Protein AF-A0A1M4NB89-F1 (afdb_monomer)

Foldseek 3Di:
DDDDDPDPWAAFEFFEAPDDPPDDPDDDDDDDDDDDDDDDDDQDDRDTFDFPVPDDPPQPDDFDPPPDDDDDPPDDDDNFDDDDFDPDDFLVVVVLFDDDDDLAQAQQLQLVLRVRRRQSLRCVRPVDGAAFDSLLLLPVLPPDHNRPHDHPVSVVSCQQSQQARFGCVQFPQDVVNDPVRRDGDSPTHHRGRDRHYDHHYDAPDPPRCVVQSRCLVPGGWYKDFDADPVDWDADPNDTHDDDPDDDRTSHIHIHRD

pLDDT: mean 71.68, std 26.68, range [23.25, 98.38]

Structure (mmCIF, N/CA/C/O backbone):
data_AF-A0A1M4NB89-F1
#
_entry.id   AF-A0A1M4NB89-F1
#
loop_
_atom_site.group_PDB
_atom_site.id
_atom_site.type_symbol
_atom_site.label_atom_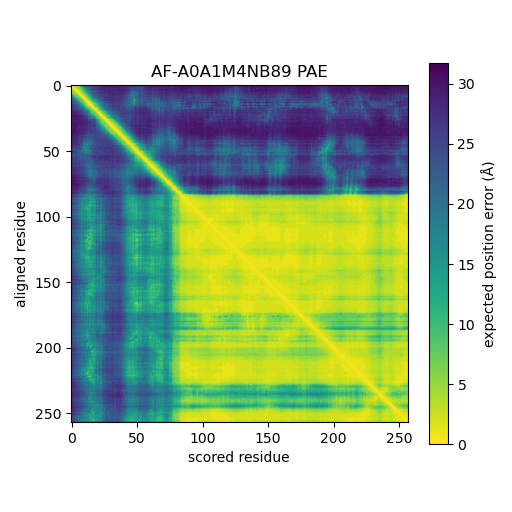id
_atom_site.label_alt_id
_atom_site.label_comp_id
_atom_site.label_asym_id
_atom_site.label_entity_id
_atom_site.label_seq_id
_atom_site.pdbx_PDB_ins_code
_atom_site.Cartn_x
_atom_site.Cartn_y
_atom_site.Cartn_z
_atom_site.occupancy
_atom_site.B_iso_or_equiv
_atom_site.auth_seq_id
_atom_site.auth_comp_id
_atom_site.auth_asym_id
_atom_site.auth_atom_id
_atom_site.pdbx_PDB_model_num
ATOM 1 N N . MET A 1 1 ? -36.596 0.595 -30.186 1.00 34.22 1 MET A N 1
ATOM 2 C CA . MET A 1 1 ? -36.208 0.603 -28.755 1.00 34.22 1 MET A CA 1
ATOM 3 C C . MET A 1 1 ? -34.689 0.698 -28.655 1.00 34.22 1 MET A C 1
ATOM 5 O O . MET A 1 1 ? -34.028 -0.216 -29.130 1.00 34.22 1 MET A O 1
ATOM 9 N N . LYS A 1 2 ? -34.122 1.763 -28.072 1.00 32.72 2 LYS A N 1
ATOM 10 C CA . LYS A 1 2 ? -32.715 1.761 -27.624 1.00 32.72 2 LYS A CA 1
ATOM 11 C C . LYS A 1 2 ? -32.709 1.371 -26.144 1.00 32.72 2 LYS A C 1
ATOM 13 O O . LYS A 1 2 ? -33.390 2.025 -25.362 1.00 32.72 2 LYS A O 1
ATOM 18 N N . LYS A 1 3 ? -31.977 0.320 -25.759 1.00 31.27 3 LYS A N 1
ATOM 19 C CA . LYS A 1 3 ? -31.691 0.066 -24.338 1.00 31.27 3 LYS A CA 1
ATOM 20 C C . LYS A 1 3 ? -30.673 1.110 -23.883 1.00 31.27 3 LYS A C 1
ATOM 22 O O . LYS A 1 3 ? -29.576 1.142 -24.436 1.00 31.27 3 LYS A O 1
ATOM 27 N N . LEU A 1 4 ? -31.012 1.924 -22.885 1.00 29.12 4 LEU A N 1
ATOM 28 C CA . LEU A 1 4 ? -29.974 2.572 -22.088 1.00 29.12 4 LEU A CA 1
ATOM 29 C C . LEU A 1 4 ? -29.230 1.449 -21.351 1.00 29.12 4 LEU A C 1
ATOM 31 O O . LEU A 1 4 ? -29.864 0.588 -20.740 1.00 29.12 4 LEU A O 1
ATOM 35 N N . LYS A 1 5 ? -27.899 1.430 -21.440 1.00 34.91 5 LYS A N 1
ATOM 36 C CA . LYS A 1 5 ? -27.088 0.719 -20.451 1.00 34.91 5 LYS A CA 1
ATOM 37 C C . LYS A 1 5 ? -27.018 1.624 -19.226 1.00 34.91 5 LYS A C 1
ATOM 39 O O . LYS A 1 5 ? -26.658 2.790 -19.370 1.00 34.91 5 LYS A O 1
ATOM 44 N N . ASN A 1 6 ? -27.350 1.098 -18.052 1.00 31.06 6 ASN A N 1
ATOM 45 C CA . ASN A 1 6 ? -27.075 1.805 -16.807 1.00 31.06 6 ASN A CA 1
ATOM 46 C C . ASN A 1 6 ? -25.553 1.905 -16.663 1.00 31.06 6 ASN A C 1
ATOM 48 O O . ASN A 1 6 ? -24.874 0.878 -16.654 1.00 31.06 6 ASN A O 1
ATOM 52 N N . ILE A 1 7 ? -25.030 3.126 -16.586 1.00 33.78 7 ILE A N 1
ATOM 53 C CA . ILE A 1 7 ? -23.624 3.369 -16.267 1.00 33.78 7 ILE A CA 1
ATOM 54 C C . ILE A 1 7 ? -23.497 3.163 -14.757 1.00 33.78 7 ILE A C 1
ATOM 56 O O . ILE A 1 7 ? -23.955 3.996 -13.977 1.00 33.78 7 ILE A O 1
ATOM 60 N N . SER A 1 8 ? -22.952 2.013 -14.354 1.00 32.72 8 SER A N 1
ATOM 61 C CA . SER A 1 8 ? -22.614 1.747 -12.956 1.00 32.72 8 SER A CA 1
ATOM 62 C C . SER A 1 8 ? -21.353 2.536 -12.633 1.00 32.72 8 SER A C 1
ATOM 64 O O . SER A 1 8 ? -20.261 2.167 -13.052 1.00 32.72 8 SER A O 1
ATOM 66 N N . LEU A 1 9 ? -21.530 3.685 -11.988 1.00 33.62 9 LEU A N 1
ATOM 67 C CA . LEU A 1 9 ? -20.472 4.665 -11.791 1.00 33.62 9 LEU A CA 1
ATOM 68 C C . LEU A 1 9 ? -19.595 4.255 -10.601 1.00 33.62 9 LEU A C 1
ATOM 70 O O . LEU A 1 9 ? -20.032 4.336 -9.454 1.00 33.62 9 LEU A O 1
ATOM 74 N N . LEU A 1 10 ? -18.382 3.778 -10.883 1.00 37.56 10 LEU A N 1
ATOM 75 C CA . LEU A 1 10 ? -17.480 3.241 -9.868 1.00 37.56 10 LEU A CA 1
ATOM 76 C C . LEU A 1 10 ? -16.813 4.350 -9.038 1.00 37.56 10 LEU A C 1
ATOM 78 O O . LEU A 1 10 ? -16.361 5.368 -9.568 1.00 37.56 10 LEU A O 1
ATOM 82 N N . LEU A 1 11 ? -16.711 4.126 -7.726 1.00 34.44 11 LEU A N 1
ATOM 83 C CA . LEU A 1 11 ? -15.910 4.948 -6.820 1.00 34.44 11 LEU A CA 1
ATOM 84 C C . LEU A 1 11 ? -14.637 4.197 -6.433 1.00 34.44 11 LEU A C 1
ATOM 86 O O . LEU A 1 11 ? -14.653 2.996 -6.166 1.00 34.44 11 LEU A O 1
ATOM 90 N N . THR A 1 12 ? -13.526 4.919 -6.365 1.00 44.03 12 THR A N 1
ATOM 91 C CA . THR A 1 12 ? -12.248 4.414 -5.855 1.00 44.03 12 THR A CA 1
ATOM 92 C C . THR A 1 12 ? -11.483 5.566 -5.236 1.00 44.03 12 THR A C 1
ATOM 94 O O . THR A 1 12 ? -11.565 6.704 -5.691 1.00 44.03 12 THR A O 1
ATOM 97 N N . LEU A 1 13 ? -10.756 5.251 -4.176 1.00 35.03 13 LEU A N 1
ATOM 98 C CA . LEU A 1 13 ? -10.100 6.189 -3.286 1.00 35.03 13 LEU A CA 1
ATOM 99 C C . LEU A 1 13 ? -8.828 5.508 -2.765 1.00 35.03 13 LEU A C 1
ATOM 101 O O . LEU A 1 13 ? -8.802 4.285 -2.641 1.00 35.03 13 LEU A O 1
ATOM 105 N N . VAL A 1 14 ? -7.783 6.271 -2.452 1.00 37.97 14 VAL A N 1
ATOM 106 C CA . VAL A 1 14 ? -6.581 5.750 -1.770 1.00 37.97 14 VAL A CA 1
ATOM 107 C C . VAL A 1 14 ? -6.398 6.499 -0.461 1.00 37.97 14 VAL A C 1
ATOM 109 O O . VAL A 1 14 ? -6.636 7.709 -0.411 1.00 37.97 14 VAL A O 1
ATOM 112 N N . ILE A 1 15 ? -5.998 5.794 0.603 1.00 39.66 15 ILE A N 1
ATOM 113 C CA . ILE A 1 15 ? -5.856 6.384 1.937 1.00 39.66 15 ILE A CA 1
ATOM 114 C C . ILE A 1 15 ? -4.468 6.109 2.517 1.00 39.66 15 ILE A C 1
ATOM 116 O O . ILE A 1 15 ? -4.134 4.996 2.927 1.00 39.66 15 ILE A O 1
ATOM 120 N N . PHE A 1 16 ? -3.689 7.182 2.603 1.00 35.59 16 PHE A N 1
ATOM 121 C CA . PHE A 1 16 ? -2.400 7.265 3.278 1.00 35.59 16 PHE A CA 1
ATOM 122 C C . PHE A 1 16 ? -2.533 7.958 4.642 1.00 35.59 16 PHE A C 1
ATOM 124 O O . PHE A 1 16 ? -3.536 8.604 4.949 1.00 35.59 16 PHE A O 1
ATOM 131 N N . LEU A 1 17 ? -1.465 7.921 5.438 1.00 34.25 17 LEU A N 1
ATOM 132 C CA . LEU A 1 17 ? -1.269 8.781 6.610 1.00 34.25 17 LEU A CA 1
ATOM 133 C C . LEU A 1 17 ? -0.244 9.891 6.316 1.00 34.25 17 LEU A C 1
ATOM 135 O O . LEU A 1 17 ? 0.905 9.619 5.970 1.00 34.25 17 LEU A O 1
ATOM 139 N N . SER A 1 18 ? -0.636 11.154 6.509 1.00 34.72 18 SER A N 1
ATOM 140 C CA . SER A 1 18 ? 0.283 12.301 6.562 1.00 34.72 18 SER A CA 1
ATOM 141 C C . SER A 1 18 ? 1.016 12.370 7.898 1.00 34.72 18 SER A C 1
ATOM 143 O O . SER A 1 18 ? 0.568 12.977 8.868 1.00 34.72 18 SER A O 1
ATOM 145 N N . ASN A 1 19 ? 2.185 11.743 7.943 1.00 36.31 19 ASN A N 1
ATOM 146 C CA . ASN A 1 19 ? 3.450 12.483 7.884 1.00 36.31 19 ASN A CA 1
ATOM 147 C C . ASN A 1 19 ? 4.579 11.471 7.685 1.00 36.31 19 ASN A C 1
ATOM 149 O O . ASN A 1 19 ? 4.989 10.848 8.658 1.00 36.31 19 ASN A O 1
ATOM 153 N N . PHE A 1 20 ? 5.150 11.376 6.483 1.00 35.72 20 PHE A N 1
ATOM 154 C CA . PHE A 1 20 ? 6.476 10.771 6.329 1.00 35.72 20 PHE A CA 1
ATOM 155 C C . PHE A 1 20 ? 7.352 11.564 5.366 1.00 35.72 20 PHE A C 1
ATOM 157 O O . PHE A 1 20 ? 7.549 11.197 4.211 1.00 35.72 20 PHE A O 1
ATOM 164 N N . ASN A 1 21 ? 7.974 12.608 5.919 1.00 30.80 21 ASN A N 1
ATOM 165 C CA . ASN A 1 21 ? 9.291 13.029 5.457 1.00 30.80 21 ASN A CA 1
ATOM 166 C C . ASN A 1 21 ? 10.292 11.916 5.817 1.00 30.80 21 ASN A C 1
ATOM 168 O O . ASN A 1 21 ? 10.954 11.987 6.854 1.00 30.80 21 ASN A O 1
ATOM 172 N N . LEU A 1 22 ? 10.408 10.886 4.975 1.00 29.70 22 LEU A N 1
ATOM 173 C CA . LEU A 1 22 ? 11.654 10.126 4.913 1.00 29.70 22 LEU A CA 1
ATOM 174 C C . LEU A 1 22 ? 12.693 11.063 4.295 1.00 29.70 22 LEU A C 1
ATOM 176 O O . LEU A 1 22 ? 12.643 11.362 3.107 1.00 29.70 22 LEU A O 1
ATOM 180 N N . ILE A 1 23 ? 13.564 11.609 5.143 1.00 31.11 23 ILE A N 1
ATOM 181 C CA . ILE A 1 23 ? 14.575 12.590 4.750 1.00 31.11 23 ILE A CA 1
ATOM 182 C C . ILE A 1 23 ? 15.677 11.861 3.960 1.00 31.11 23 ILE A C 1
ATOM 184 O O . ILE A 1 23 ? 16.396 11.066 4.573 1.00 31.11 23 ILE A O 1
ATOM 188 N N . PRO A 1 24 ? 15.876 12.132 2.652 1.00 31.66 24 PRO A N 1
ATOM 189 C CA . PRO A 1 24 ? 17.095 11.709 1.970 1.00 31.66 24 PRO A CA 1
ATOM 190 C C . PRO A 1 24 ? 18.291 12.414 2.625 1.00 31.66 24 PRO A C 1
ATOM 192 O O . PRO A 1 24 ? 18.213 13.591 2.991 1.00 31.66 24 PRO A O 1
ATOM 195 N N . VAL A 1 25 ? 19.394 11.695 2.840 1.00 28.14 25 VAL A N 1
ATOM 196 C CA . VAL A 1 25 ? 20.459 12.157 3.745 1.00 28.14 25 VAL A CA 1
ATOM 197 C C . VAL A 1 25 ? 21.275 13.314 3.143 1.00 28.14 25 VAL A C 1
ATOM 199 O O . VAL A 1 25 ? 22.302 13.110 2.508 1.00 28.14 25 VAL A O 1
ATOM 202 N N . LYS A 1 26 ? 20.835 14.533 3.485 1.00 25.33 26 LYS A N 1
ATOM 203 C CA . LYS A 1 26 ? 21.506 15.847 3.398 1.00 25.33 26 LYS A CA 1
ATOM 204 C C . LYS A 1 26 ? 21.804 16.445 2.012 1.00 25.33 26 LYS A C 1
ATOM 206 O O . LYS A 1 26 ? 22.814 16.145 1.386 1.00 25.33 26 LYS A O 1
ATOM 211 N N . ALA A 1 27 ? 21.098 17.543 1.741 1.00 23.92 27 ALA A N 1
ATOM 212 C CA . ALA A 1 27 ? 21.715 18.821 1.367 1.00 23.92 27 ALA A CA 1
ATOM 213 C C . ALA A 1 27 ? 21.011 19.978 2.119 1.00 23.92 27 ALA A C 1
ATOM 215 O O . ALA A 1 27 ? 20.024 19.744 2.818 1.00 23.92 27 ALA A O 1
ATOM 216 N N . ILE A 1 28 ? 21.577 21.188 2.062 1.00 23.25 28 ILE A N 1
ATOM 217 C CA . ILE A 1 28 ? 21.251 22.377 2.882 1.00 23.25 28 ILE A CA 1
ATOM 218 C C . ILE A 1 28 ? 21.505 23.615 1.986 1.00 23.25 28 ILE A C 1
ATOM 220 O O . ILE A 1 28 ? 22.441 23.567 1.191 1.00 23.25 28 ILE A O 1
ATOM 224 N N . GLU A 1 29 ? 20.772 24.735 2.001 1.00 23.30 29 GLU A N 1
ATOM 225 C CA . GLU A 1 29 ? 19.727 25.257 2.918 1.00 23.30 29 GLU A CA 1
ATOM 226 C C . GLU A 1 29 ? 18.379 25.453 2.144 1.00 23.30 29 GLU A C 1
ATOM 228 O O . GLU A 1 29 ? 18.064 24.569 1.356 1.00 23.30 29 GLU A O 1
ATOM 233 N N . ASN A 1 30 ? 17.486 26.459 2.244 1.00 23.67 30 ASN A N 1
ATOM 234 C CA . ASN A 1 30 ? 17.393 27.737 2.982 1.00 23.67 30 ASN A CA 1
ATOM 235 C C . ASN A 1 30 ? 15.947 27.975 3.517 1.00 23.67 30 ASN A C 1
ATOM 237 O O . ASN A 1 30 ? 15.346 27.033 4.026 1.00 23.67 30 ASN A O 1
ATOM 241 N N . SER A 1 31 ? 15.399 29.203 3.479 1.00 26.19 31 SER A N 1
ATOM 242 C CA . SER A 1 31 ? 14.283 29.648 4.341 1.00 26.19 31 SER A CA 1
ATOM 243 C C . SER A 1 31 ? 13.142 30.435 3.657 1.00 26.19 31 SER A C 1
ATOM 245 O O . SER A 1 31 ? 13.319 31.076 2.627 1.00 26.19 31 SER A O 1
ATOM 247 N N . ASP A 1 32 ? 11.967 30.367 4.296 1.00 26.50 32 ASP A N 1
ATOM 248 C CA . ASP A 1 32 ? 10.859 31.335 4.400 1.00 26.50 32 ASP A CA 1
ATOM 249 C C . ASP A 1 32 ? 10.426 32.228 3.212 1.00 26.50 32 ASP A C 1
ATOM 251 O O . ASP A 1 32 ? 11.025 33.269 2.929 1.00 26.50 32 ASP A O 1
ATOM 255 N N . LYS A 1 33 ? 9.190 31.994 2.730 1.00 25.97 33 LYS A N 1
ATOM 256 C CA . LYS A 1 33 ? 7.991 32.809 3.083 1.00 25.97 33 LYS A CA 1
ATOM 257 C C . LYS A 1 33 ? 6.743 32.385 2.296 1.00 25.97 33 LYS A C 1
ATOM 259 O O . LYS A 1 33 ? 6.806 32.225 1.083 1.00 25.97 33 LYS A O 1
ATOM 264 N N . LEU A 1 34 ? 5.576 32.367 2.949 1.00 24.42 34 LEU A N 1
ATOM 265 C CA . LEU A 1 34 ? 4.293 32.599 2.270 1.00 24.42 34 LEU A CA 1
ATOM 266 C C . LEU A 1 34 ? 3.291 33.307 3.199 1.00 24.42 34 LEU A C 1
ATOM 268 O O . LEU A 1 34 ? 3.353 33.161 4.418 1.00 24.42 34 LEU A O 1
ATOM 272 N N . ASN A 1 35 ? 2.403 34.111 2.612 1.00 25.53 35 ASN A N 1
ATOM 273 C CA . ASN A 1 35 ? 1.483 34.999 3.327 1.00 25.53 35 ASN A CA 1
ATOM 274 C C . ASN A 1 35 ? 0.157 34.330 3.720 1.00 25.53 35 ASN A C 1
ATOM 276 O O . ASN A 1 35 ? -0.249 33.314 3.159 1.00 25.53 35 ASN A O 1
ATOM 280 N N . ASN A 1 36 ? -0.557 34.975 4.645 1.00 31.55 36 ASN A N 1
ATOM 281 C CA . ASN A 1 36 ? -1.957 34.670 4.933 1.00 31.55 36 ASN A CA 1
ATOM 282 C C . ASN A 1 36 ? -2.860 34.981 3.730 1.00 31.55 36 ASN A C 1
ATOM 284 O O . ASN A 1 36 ? -2.751 36.059 3.150 1.00 31.55 36 ASN A O 1
ATOM 288 N N . ASN A 1 37 ? -3.842 34.116 3.482 1.00 27.94 37 ASN A N 1
ATOM 289 C CA . ASN A 1 37 ? -5.185 34.509 3.053 1.00 27.94 37 ASN A CA 1
ATOM 290 C C . ASN A 1 37 ? -6.205 33.460 3.531 1.00 27.94 37 ASN A C 1
ATOM 292 O O . ASN A 1 37 ? -5.829 32.355 3.930 1.00 27.94 37 ASN A O 1
ATOM 296 N N . LYS A 1 38 ? -7.488 33.837 3.572 1.00 33.75 38 LYS A N 1
ATOM 297 C CA . LYS A 1 38 ? -8.599 32.942 3.931 1.00 33.75 38 LYS A CA 1
ATOM 298 C C . LYS A 1 38 ? -9.240 32.402 2.660 1.00 33.75 38 LYS A C 1
ATOM 300 O O . LYS A 1 38 ? -9.558 33.196 1.783 1.00 33.75 38 LYS A O 1
ATOM 305 N N . GLU A 1 39 ? -9.510 31.104 2.626 1.00 29.25 39 GLU A N 1
ATOM 306 C CA . GLU A 1 39 ? -10.312 30.462 1.582 1.00 29.25 39 GLU A CA 1
ATOM 307 C C . GLU A 1 39 ? -11.400 29.578 2.207 1.00 29.25 39 GLU A C 1
ATOM 309 O O . GLU A 1 39 ? -11.409 29.330 3.418 1.00 29.25 39 GLU A O 1
ATOM 314 N N . GLU A 1 40 ? -12.374 29.215 1.381 1.00 26.45 40 GLU A N 1
ATOM 315 C CA . GLU A 1 40 ? -13.712 28.776 1.778 1.00 26.45 40 GLU A CA 1
ATOM 316 C C . GLU A 1 40 ? -13.793 27.253 1.992 1.00 26.45 40 GLU A C 1
ATOM 318 O O . GLU A 1 40 ? -13.047 26.484 1.387 1.00 26.45 40 GLU A O 1
ATOM 323 N N . VAL A 1 41 ? -14.674 26.798 2.891 1.00 27.81 41 VAL A N 1
ATOM 324 C CA . VAL A 1 41 ? -14.752 25.378 3.281 1.00 27.81 41 VAL A CA 1
ATOM 325 C C . VAL A 1 41 ? -15.758 24.641 2.402 1.00 27.81 41 VAL A C 1
ATOM 327 O O . VAL A 1 41 ? -16.965 24.790 2.578 1.00 27.81 41 VAL A O 1
ATOM 330 N N . THR A 1 42 ? -15.262 23.805 1.493 1.00 27.02 42 THR A N 1
ATOM 331 C CA . THR A 1 42 ? -16.072 22.852 0.725 1.00 27.02 42 THR A CA 1
ATOM 332 C C . THR A 1 42 ? -16.263 21.534 1.480 1.00 27.02 42 THR A C 1
ATOM 334 O O . THR A 1 42 ? -15.365 21.051 2.172 1.00 27.02 42 THR A O 1
ATOM 337 N N . GLU A 1 43 ? -17.447 20.929 1.351 1.00 26.61 43 GLU A N 1
ATOM 338 C CA . GLU A 1 43 ? -17.699 19.576 1.855 1.00 26.61 43 GLU A CA 1
ATOM 339 C C . GLU A 1 43 ? -16.962 18.535 0.997 1.00 26.61 43 GLU A C 1
ATOM 341 O O . GLU A 1 43 ? -16.939 18.623 -0.232 1.00 26.61 43 GLU A O 1
ATOM 346 N N . LEU A 1 44 ? -16.378 17.520 1.642 1.00 33.75 44 LEU A N 1
ATOM 347 C CA . LEU A 1 44 ? -15.664 16.438 0.961 1.00 33.75 44 LEU A CA 1
ATOM 348 C C . LEU A 1 44 ? -16.648 15.417 0.375 1.00 33.75 44 LEU A C 1
ATOM 350 O O . LEU A 1 44 ? -16.922 14.370 0.962 1.00 33.75 44 LEU A O 1
ATOM 354 N N . ILE A 1 45 ? -17.175 15.740 -0.804 1.00 28.75 45 ILE A N 1
ATOM 355 C CA . ILE A 1 45 ? -17.905 14.801 -1.658 1.00 28.75 45 ILE A CA 1
ATOM 356 C C . ILE A 1 45 ? -16.893 13.775 -2.207 1.00 28.75 45 ILE A C 1
ATOM 358 O O . ILE A 1 45 ? -15.915 14.189 -2.830 1.00 28.75 45 ILE A O 1
ATOM 362 N N . PRO A 1 46 ? -17.088 12.455 -2.016 1.00 30.41 46 PRO A N 1
ATOM 363 C CA . PRO A 1 46 ? -16.199 11.451 -2.597 1.00 30.41 46 PRO A CA 1
ATOM 364 C C . PRO A 1 46 ? -16.325 11.448 -4.127 1.00 30.41 46 PRO A C 1
ATOM 366 O O . PRO A 1 46 ? -17.428 11.391 -4.675 1.00 30.41 46 PRO A O 1
ATOM 369 N N . VAL A 1 47 ? -15.185 11.540 -4.812 1.00 36.25 47 VAL A N 1
ATOM 370 C CA . VAL A 1 47 ? -15.111 11.794 -6.257 1.00 36.25 47 VAL A CA 1
ATOM 371 C C . VAL A 1 47 ? -15.163 10.494 -7.074 1.00 36.25 47 VAL A C 1
ATOM 373 O O . VAL A 1 47 ? -14.853 9.397 -6.612 1.00 36.25 47 VAL A O 1
ATOM 376 N N . ILE A 1 48 ? -15.628 10.646 -8.310 1.00 30.92 48 ILE A N 1
ATOM 377 C CA . ILE A 1 48 ? -15.972 9.606 -9.281 1.00 30.92 48 ILE A CA 1
ATOM 378 C C . ILE A 1 48 ? -14.735 9.163 -10.081 1.00 30.92 48 ILE A C 1
ATOM 380 O O . ILE A 1 48 ? -14.044 10.013 -10.654 1.00 30.92 48 ILE A O 1
ATOM 384 N N . LEU A 1 49 ? -14.504 7.847 -10.217 1.00 34.41 49 LEU A N 1
ATOM 385 C CA . LEU A 1 49 ? -13.591 7.349 -11.251 1.00 34.41 49 LEU A CA 1
ATOM 386 C C . LEU A 1 49 ? -14.215 7.468 -12.642 1.00 34.41 49 LEU A C 1
ATOM 388 O O . LEU A 1 49 ? -15.428 7.402 -12.830 1.00 34.41 49 LEU A O 1
ATOM 392 N N . LYS A 1 50 ? -13.341 7.602 -13.635 1.00 35.06 50 LYS A N 1
ATOM 393 C CA . LYS A 1 50 ? -13.680 7.605 -15.055 1.00 35.06 50 LYS A CA 1
ATOM 394 C C . LYS A 1 50 ? -12.788 6.613 -15.786 1.00 35.06 50 LYS A C 1
ATOM 396 O O . LYS A 1 50 ? -11.596 6.532 -15.488 1.00 35.06 50 LYS A O 1
ATOM 401 N N . GLU A 1 51 ? -13.378 5.908 -16.744 1.00 35.97 51 GLU A N 1
ATOM 402 C CA . GLU A 1 51 ? -12.671 5.038 -17.688 1.00 35.97 51 GLU A CA 1
ATOM 403 C C . GLU A 1 51 ? -11.528 5.792 -18.392 1.00 35.97 51 GLU A C 1
ATOM 405 O O . GLU A 1 51 ? -11.681 6.989 -18.665 1.00 35.97 51 GLU 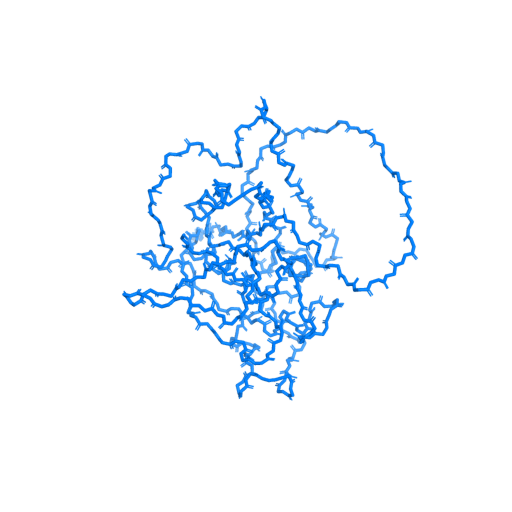A O 1
ATOM 410 N N . PRO A 1 52 ? -10.424 5.126 -18.785 1.00 37.06 52 PRO A N 1
ATOM 411 C CA . PRO A 1 52 ? -9.331 5.764 -19.527 1.00 37.06 52 PRO A CA 1
ATOM 412 C C . PRO A 1 52 ? -9.774 6.489 -20.810 1.00 37.06 52 PRO A C 1
ATOM 414 O O . PRO A 1 52 ? -9.133 7.448 -21.226 1.00 37.06 52 PRO A O 1
ATOM 417 N N . SER A 1 53 ? -10.892 6.079 -21.422 1.00 38.53 53 SER A N 1
ATOM 418 C CA . SER A 1 53 ? -11.493 6.733 -22.596 1.00 38.53 53 SER A CA 1
ATOM 419 C C . SER A 1 53 ? -12.270 8.027 -22.302 1.00 38.53 53 SER A C 1
ATOM 421 O O . SER A 1 53 ? -12.763 8.655 -23.235 1.00 38.53 53 SER A O 1
ATOM 423 N N . GLU A 1 54 ? -12.427 8.417 -21.035 1.00 41.25 54 GLU A N 1
ATOM 424 C CA . GLU A 1 54 ? -13.105 9.650 -20.602 1.00 41.25 54 GLU A CA 1
ATOM 425 C C . GLU A 1 54 ? -12.146 10.670 -19.950 1.00 41.25 54 GLU A C 1
ATOM 427 O O . GLU A 1 54 ? -12.592 11.606 -19.276 1.00 41.25 54 GLU A O 1
ATOM 432 N N . VAL A 1 55 ? -10.832 10.477 -20.100 1.00 41.91 55 VAL A N 1
ATOM 433 C CA . VAL A 1 55 ? -9.794 11.335 -19.513 1.00 41.91 55 VAL A CA 1
ATOM 434 C C . VAL A 1 55 ? -9.087 12.124 -20.610 1.00 41.91 55 VAL A C 1
ATOM 436 O O . VAL A 1 55 ? -8.663 11.565 -21.617 1.00 41.91 55 VAL A O 1
ATOM 439 N N . ASP A 1 56 ? -8.959 13.430 -20.384 1.00 40.72 56 ASP A N 1
ATOM 440 C CA . ASP A 1 56 ? -8.225 14.345 -21.252 1.00 40.72 56 ASP A CA 1
ATOM 441 C C . ASP A 1 56 ? -6.738 13.952 -21.346 1.00 40.72 56 ASP A C 1
ATOM 443 O O . ASP A 1 56 ? -6.078 13.695 -20.332 1.00 40.72 56 ASP A O 1
ATOM 447 N N . THR A 1 57 ? -6.227 13.880 -22.574 1.00 42.69 57 THR A N 1
ATOM 448 C CA . THR A 1 57 ? -4.862 13.451 -22.894 1.00 42.69 57 THR A CA 1
ATOM 449 C C . THR A 1 57 ? -3.832 14.577 -22.848 1.00 42.69 57 THR A C 1
ATOM 451 O O . THR A 1 57 ? -2.642 14.278 -22.885 1.00 42.69 57 THR A O 1
ATOM 454 N N . GLU A 1 58 ? -4.240 15.848 -22.764 1.00 44.44 58 GLU A N 1
ATOM 455 C CA . GLU A 1 58 ? -3.325 16.995 -22.930 1.00 44.44 58 GLU A CA 1
ATOM 456 C C . GLU A 1 58 ? -2.472 17.317 -21.683 1.00 44.44 58 GLU A C 1
ATOM 458 O O . GLU A 1 58 ? -1.590 18.168 -21.727 1.00 44.44 58 GLU A O 1
ATOM 463 N N . GLY A 1 59 ? -2.646 16.571 -20.586 1.00 40.12 59 GLY A N 1
ATOM 464 C CA . GLY A 1 59 ? -1.724 16.563 -19.439 1.00 40.12 59 GLY A CA 1
ATOM 465 C C . GLY A 1 59 ? -2.021 17.581 -18.331 1.00 40.12 59 GLY A C 1
ATOM 466 O O . GLY A 1 59 ? -1.620 17.343 -17.192 1.00 40.12 59 GLY A O 1
ATOM 467 N N . ASP A 1 60 ? -2.810 18.621 -18.611 1.00 39.94 60 ASP A N 1
ATOM 468 C CA . ASP A 1 60 ? -3.111 19.754 -17.711 1.00 39.94 60 ASP A CA 1
ATOM 469 C C . ASP A 1 60 ? -3.827 19.405 -16.385 1.00 39.94 60 ASP A C 1
ATOM 471 O O . ASP A 1 60 ? -3.983 20.261 -15.509 1.00 39.94 60 ASP A O 1
ATOM 475 N N . TYR A 1 61 ? -4.248 18.152 -16.173 1.00 39.66 61 TYR A N 1
ATOM 476 C CA . TYR A 1 61 ? -4.826 17.730 -14.894 1.00 39.66 61 TYR A CA 1
ATOM 477 C C . TYR A 1 61 ? -3.757 17.595 -13.796 1.00 39.66 61 TYR A C 1
ATOM 479 O O . TYR A 1 61 ? -3.217 16.511 -13.550 1.00 39.66 61 TYR A O 1
ATOM 487 N N . ILE A 1 62 ? -3.507 18.707 -13.101 1.00 39.22 62 ILE A N 1
ATOM 488 C CA . ILE A 1 62 ? -2.844 18.749 -11.795 1.00 39.22 62 ILE A CA 1
ATOM 489 C C . ILE A 1 62 ? -3.891 18.399 -10.718 1.00 39.22 62 ILE A C 1
ATOM 491 O O . ILE A 1 62 ? -4.863 19.142 -10.559 1.00 39.22 62 ILE A O 1
ATOM 495 N N . PRO A 1 63 ? -3.729 17.308 -9.946 1.00 38.97 63 PRO A N 1
ATOM 496 C CA . PRO A 1 63 ? -4.639 16.991 -8.849 1.00 38.97 63 PRO A CA 1
ATOM 497 C C . PRO A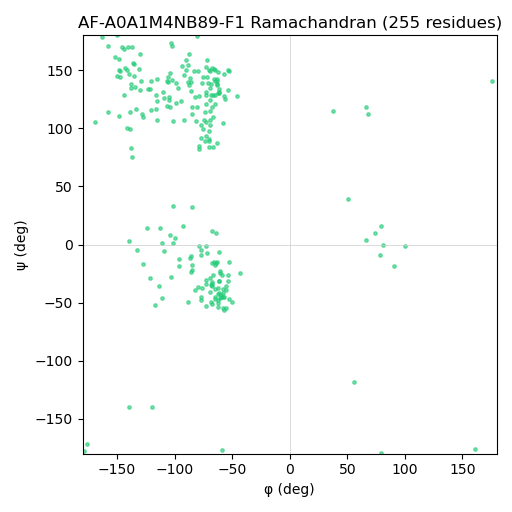 1 63 ? -4.490 18.012 -7.713 1.00 38.97 63 PRO A C 1
ATOM 499 O O . PRO A 1 63 ? -3.382 18.373 -7.305 1.00 38.97 63 PRO A O 1
ATOM 502 N N . THR A 1 64 ? -5.608 18.449 -7.139 1.00 31.92 64 THR A N 1
ATOM 503 C CA . THR A 1 64 ? -5.601 19.303 -5.948 1.00 31.92 64 THR A CA 1
ATOM 504 C C . THR A 1 64 ? -5.060 18.527 -4.750 1.00 31.92 64 THR A C 1
ATOM 506 O O . THR A 1 64 ? -5.725 17.634 -4.232 1.00 31.92 64 THR A O 1
ATOM 509 N N . SER A 1 65 ? -3.857 18.870 -4.279 1.00 32.50 65 SER A N 1
ATOM 510 C CA . SER A 1 65 ? -3.260 18.226 -3.100 1.00 32.50 65 SER A CA 1
ATOM 511 C C . SER A 1 65 ? -3.989 18.623 -1.804 1.00 32.50 65 SER A C 1
ATOM 513 O O . SER A 1 65 ? -3.630 19.593 -1.133 1.00 32.50 65 SER A O 1
ATOM 515 N N . ILE A 1 66 ? -5.032 17.867 -1.441 1.00 36.47 66 ILE A N 1
ATOM 516 C CA . ILE A 1 66 ? -5.829 18.087 -0.223 1.00 36.47 66 ILE A CA 1
ATOM 517 C C . ILE A 1 66 ? -4.993 17.728 1.016 1.00 36.47 66 ILE A C 1
ATOM 519 O O . ILE A 1 66 ? -5.072 16.638 1.583 1.00 36.47 66 ILE A O 1
ATOM 523 N N . LYS A 1 67 ? -4.173 18.684 1.463 1.00 34.22 67 LYS A N 1
ATOM 524 C CA . LYS A 1 67 ? -3.480 18.635 2.755 1.00 34.22 67 LYS A CA 1
ATOM 525 C C . LYS A 1 67 ? -4.504 18.820 3.871 1.00 34.22 67 LYS A C 1
ATOM 527 O O . LYS A 1 67 ? -4.787 19.949 4.275 1.00 34.22 67 LYS A O 1
ATOM 532 N N . VAL A 1 68 ? -5.054 17.712 4.370 1.00 36.28 68 VAL A N 1
ATOM 533 C CA . VAL A 1 68 ? -5.980 17.709 5.509 1.00 36.28 68 VAL A CA 1
ATOM 534 C C . VAL A 1 68 ? -5.290 18.337 6.719 1.00 36.28 68 VAL A C 1
ATOM 536 O O . VAL A 1 68 ? -4.451 17.724 7.381 1.00 36.28 68 VAL A O 1
ATOM 539 N N . LYS A 1 69 ? -5.657 19.581 7.041 1.00 31.39 69 LYS A N 1
ATOM 540 C CA . LYS A 1 69 ? -5.297 20.175 8.327 1.00 31.39 69 LYS A CA 1
ATOM 541 C C . LYS A 1 69 ? -6.055 19.419 9.410 1.00 31.39 69 LYS A C 1
ATOM 543 O O . LYS A 1 69 ? -7.282 19.429 9.436 1.00 31.39 69 LYS A O 1
ATOM 548 N N . LYS A 1 70 ? -5.302 18.784 10.307 1.00 33.09 70 LYS A N 1
ATOM 549 C CA . LYS A 1 70 ? -5.806 18.213 11.556 1.00 33.09 70 LYS A CA 1
ATOM 550 C C . LYS A 1 70 ? -6.739 19.213 12.248 1.00 33.09 70 LYS A C 1
ATOM 552 O O . LYS A 1 70 ? -6.354 20.368 12.439 1.00 33.09 70 LYS A O 1
ATOM 557 N N . ALA A 1 71 ? -7.944 18.768 12.602 1.00 36.81 71 ALA A N 1
ATOM 558 C CA . ALA A 1 71 ? -8.942 19.612 13.250 1.00 36.81 71 ALA A CA 1
ATOM 559 C C . ALA A 1 71 ? -8.371 20.222 14.540 1.00 36.81 71 ALA A C 1
ATOM 561 O O . ALA A 1 71 ? -7.877 19.505 15.414 1.00 36.81 71 ALA A O 1
ATOM 562 N N . SER A 1 72 ? -8.423 21.550 14.659 1.00 32.28 72 SER A N 1
ATOM 563 C CA . SER A 1 72 ? -8.165 22.216 15.933 1.00 32.28 72 SER A CA 1
ATOM 564 C C . SER A 1 72 ? -9.347 21.951 16.866 1.00 32.28 72 SER A C 1
ATOM 566 O O . SER A 1 72 ? -10.492 21.892 16.424 1.00 32.28 72 SER A O 1
ATOM 568 N N . SER A 1 73 ? -9.086 21.786 18.163 1.00 35.25 73 SER A N 1
ATOM 569 C CA . SER A 1 73 ? -9.986 21.150 19.148 1.00 35.25 73 SER A CA 1
ATOM 570 C C . SER A 1 73 ? -11.335 21.841 19.432 1.00 35.25 73 SER A C 1
ATOM 572 O O . SER A 1 73 ? -12.035 21.455 20.366 1.00 35.25 73 SER A O 1
ATOM 574 N N . ILE A 1 74 ? -11.711 22.854 18.648 1.00 31.61 74 ILE A N 1
ATOM 575 C CA . ILE A 1 74 ? -12.951 23.633 18.771 1.00 31.61 74 ILE A CA 1
ATOM 576 C C . ILE A 1 74 ? -13.738 23.683 17.442 1.00 31.61 74 ILE A C 1
ATOM 578 O O . ILE A 1 74 ? -14.931 23.974 17.472 1.00 31.61 74 ILE A O 1
ATOM 582 N N . TYR A 1 75 ? -13.135 23.359 16.286 1.00 31.00 75 TYR A N 1
ATOM 583 C CA . TYR A 1 75 ? -13.829 23.372 14.989 1.00 31.00 75 TYR A CA 1
ATOM 584 C C . TYR A 1 75 ? -13.640 22.080 14.192 1.00 31.00 75 TYR A C 1
ATOM 586 O O . TYR A 1 75 ? -12.527 21.604 13.991 1.00 31.00 75 TYR A O 1
ATOM 594 N N . ASN A 1 76 ? -14.773 21.597 13.680 1.00 33.56 76 ASN A N 1
ATOM 595 C CA . ASN A 1 76 ? -14.984 20.360 12.931 1.00 33.56 76 ASN A CA 1
ATOM 596 C C . ASN A 1 76 ? -14.763 19.067 13.739 1.00 33.56 76 ASN A C 1
ATOM 598 O O . ASN A 1 76 ? -13.664 18.721 14.166 1.00 33.56 76 ASN A O 1
ATOM 602 N N . LYS A 1 77 ? -15.846 18.281 13.849 1.00 37.00 77 LYS A N 1
ATOM 603 C CA . LYS A 1 77 ? -15.737 16.816 13.943 1.00 37.00 77 LYS A CA 1
ATOM 604 C C . LYS A 1 77 ? -14.901 16.331 12.746 1.00 37.00 77 LYS A C 1
ATOM 606 O O . LYS A 1 77 ? -14.914 16.994 11.711 1.00 37.00 77 LYS A O 1
ATOM 611 N N . GLY A 1 78 ? -14.176 15.223 12.910 1.00 41.75 78 GLY A N 1
ATOM 612 C CA . GLY A 1 78 ? -13.215 14.723 11.917 1.00 41.75 78 GLY A CA 1
ATOM 613 C C . GLY A 1 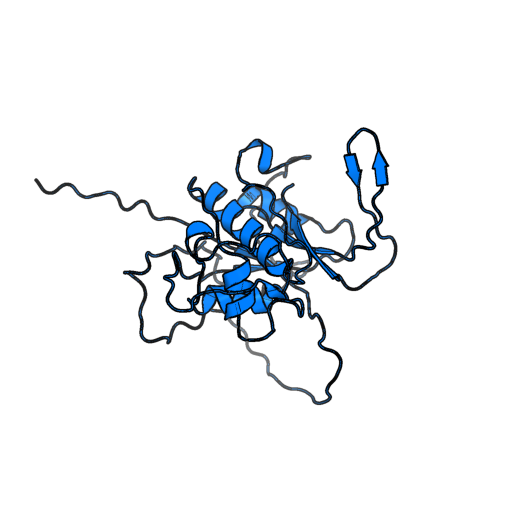78 ? -13.809 14.427 10.535 1.00 41.75 78 GLY A C 1
ATOM 614 O O . GLY A 1 78 ? -15.003 14.606 10.298 1.00 41.75 78 GLY A O 1
ATOM 615 N N . LEU A 1 79 ? -12.968 13.904 9.638 1.00 45.47 79 LEU A N 1
ATOM 616 C CA . LEU A 1 79 ? -13.301 13.566 8.238 1.00 45.47 79 LEU A CA 1
ATOM 617 C C . LEU A 1 79 ? -14.535 12.655 8.080 1.00 45.47 79 LEU A C 1
ATOM 619 O O . LEU A 1 79 ? -15.067 12.489 6.984 1.00 45.47 79 LEU A O 1
ATOM 623 N N . PHE A 1 80 ? -14.967 12.038 9.175 1.00 52.00 80 PHE A N 1
ATOM 624 C CA . PHE A 1 80 ? -15.942 10.974 9.225 1.00 52.00 80 PHE A CA 1
ATOM 625 C C . PHE A 1 80 ? -17.110 11.360 10.130 1.00 52.00 80 PHE A C 1
ATOM 627 O O . PHE A 1 80 ? -16.947 11.837 11.257 1.00 52.00 80 PHE A O 1
ATOM 634 N N . LYS A 1 81 ? -18.325 11.110 9.637 1.00 45.59 81 LYS A N 1
ATOM 635 C CA . LYS A 1 81 ? -19.559 11.270 10.409 1.00 45.59 81 LYS A CA 1
ATOM 636 C C . LYS A 1 81 ? -19.470 10.404 11.667 1.00 45.59 81 LYS A C 1
ATOM 638 O O . LYS A 1 81 ? -19.198 9.216 11.557 1.00 45.59 81 LYS A O 1
ATOM 643 N N . ALA A 1 82 ? -19.716 10.994 12.838 1.00 45.12 82 ALA A N 1
ATOM 644 C CA . ALA A 1 82 ? -19.530 10.339 14.135 1.00 45.12 82 ALA A CA 1
ATOM 645 C C . ALA A 1 82 ? -20.462 9.124 14.330 1.00 45.12 82 ALA A C 1
ATOM 647 O O . ALA A 1 82 ? -21.567 9.245 14.863 1.00 45.12 82 ALA A O 1
ATOM 648 N N . THR A 1 83 ? -20.003 7.960 13.882 1.00 57.22 83 THR A N 1
ATOM 649 C CA . THR A 1 83 ? -20.587 6.641 14.119 1.00 57.22 83 THR A CA 1
ATOM 650 C C . THR A 1 83 ? -19.936 5.998 15.342 1.00 57.22 83 THR A C 1
ATOM 652 O O . THR A 1 83 ? -18.791 6.286 15.690 1.00 57.22 83 THR A O 1
ATOM 655 N N . VAL A 1 84 ? -20.665 5.105 16.013 1.00 78.25 84 VAL A N 1
ATOM 656 C CA . VAL A 1 84 ? -20.055 4.223 17.014 1.00 78.25 84 VAL A CA 1
ATOM 657 C C . VAL A 1 84 ? -19.260 3.165 16.254 1.00 78.25 84 VAL A C 1
ATOM 659 O O . VAL A 1 84 ? -19.843 2.297 15.606 1.00 78.25 84 VAL A O 1
ATOM 662 N N . LEU A 1 85 ? -17.932 3.270 16.295 1.00 85.62 85 LEU A N 1
ATOM 663 C CA . LEU A 1 85 ? -17.039 2.269 15.717 1.00 85.62 85 LEU A CA 1
ATOM 664 C C . LEU A 1 85 ? -17.166 0.935 16.478 1.00 85.62 85 LEU A C 1
ATOM 666 O O . LEU A 1 85 ? -17.284 0.950 17.706 1.00 85.62 85 LEU A O 1
ATOM 670 N N . PRO A 1 86 ? -17.108 -0.218 15.788 1.00 90.19 86 PRO A N 1
ATOM 671 C CA . PRO A 1 86 ? -17.090 -1.517 16.449 1.00 90.19 86 PRO A CA 1
ATOM 672 C C . PRO A 1 86 ? -15.783 -1.719 17.233 1.00 90.19 86 PRO A C 1
ATOM 674 O O . PRO A 1 86 ? -14.728 -1.209 16.854 1.00 90.19 86 PRO A O 1
ATOM 677 N N . GLU A 1 87 ? -15.829 -2.516 18.306 1.00 91.50 87 GLU A N 1
ATOM 678 C CA . GLU A 1 87 ? -14.636 -2.844 19.108 1.00 91.50 87 GLU A CA 1
ATOM 679 C C . GLU A 1 87 ? -13.556 -3.579 18.299 1.00 91.50 87 GLU A C 1
ATOM 681 O O . GLU A 1 87 ? -12.363 -3.441 18.575 1.00 91.50 87 GLU A O 1
ATOM 686 N N . LYS A 1 88 ? -13.989 -4.366 17.307 1.00 94.25 88 LYS A N 1
ATOM 687 C CA . LYS A 1 88 ? -13.155 -5.143 16.389 1.00 94.25 88 LYS A CA 1
ATOM 688 C C . LYS A 1 88 ? -13.724 -5.026 14.982 1.00 94.25 88 LYS A C 1
ATOM 690 O O . LYS A 1 88 ? -14.935 -5.132 14.793 1.00 94.25 88 LYS A O 1
ATOM 695 N N . TYR A 1 89 ? -12.846 -4.866 14.006 1.00 94.69 89 TYR A N 1
ATOM 696 C CA . TYR A 1 89 ? -13.163 -4.915 12.586 1.00 94.69 89 TYR A CA 1
ATOM 697 C C . TYR A 1 89 ? -11.994 -5.594 11.869 1.00 94.69 89 TYR A C 1
ATOM 699 O O . TYR A 1 89 ? -10.876 -5.575 12.371 1.00 94.69 89 TYR A O 1
ATOM 707 N N . ASP A 1 90 ? -12.256 -6.246 10.742 1.00 97.12 90 ASP A N 1
ATOM 708 C CA . ASP A 1 90 ? -11.230 -6.914 9.941 1.00 97.12 90 ASP A CA 1
ATOM 709 C C . ASP A 1 90 ? -11.767 -7.051 8.518 1.00 97.12 90 ASP A C 1
ATOM 711 O O . ASP A 1 90 ? -12.755 -7.754 8.288 1.00 97.12 90 ASP A O 1
ATOM 715 N N . LEU A 1 91 ? -11.144 -6.363 7.563 1.00 97.94 91 LEU A N 1
ATOM 716 C CA . LEU A 1 91 ? -11.570 -6.348 6.162 1.00 97.94 91 LEU A CA 1
ATOM 717 C C . LEU A 1 91 ? -11.544 -7.748 5.523 1.00 97.94 91 LEU A C 1
ATOM 719 O O . LEU A 1 91 ? -12.325 -8.014 4.607 1.00 97.94 91 LEU A O 1
ATOM 723 N N . ARG A 1 92 ? -10.727 -8.676 6.044 1.00 97.19 92 ARG A N 1
ATOM 724 C CA . ARG A 1 92 ? -10.628 -10.061 5.552 1.00 97.19 92 ARG A CA 1
ATOM 725 C C . ARG A 1 92 ? -11.905 -10.858 5.816 1.00 97.19 92 ARG A C 1
ATOM 727 O O . ARG A 1 92 ? -12.305 -11.645 4.965 1.00 97.19 92 ARG A O 1
ATOM 734 N N . ASN A 1 93 ? -12.601 -10.592 6.927 1.00 97.56 93 ASN A N 1
ATOM 735 C CA . ASN A 1 93 ? -13.886 -11.232 7.254 1.00 97.56 93 ASN A CA 1
ATOM 736 C C . ASN A 1 93 ? -15.014 -10.865 6.271 1.00 97.56 93 ASN A C 1
ATOM 738 O O . ASN A 1 93 ? -16.047 -11.530 6.250 1.00 97.56 93 ASN A O 1
ATOM 742 N N . TYR A 1 94 ? -14.816 -9.819 5.466 1.00 95.81 94 TYR A N 1
ATOM 743 C CA . TYR A 1 94 ? -15.744 -9.362 4.431 1.00 95.81 94 TYR A CA 1
ATOM 744 C C . TYR A 1 94 ? -15.213 -9.597 3.005 1.00 95.81 94 TYR A C 1
ATOM 746 O O . TYR A 1 94 ? -15.869 -9.216 2.042 1.00 95.81 94 TYR A O 1
ATOM 754 N N . GLY A 1 95 ? -14.025 -10.200 2.853 1.00 96.62 95 GLY A N 1
ATOM 755 C CA . GLY A 1 95 ? -13.372 -10.399 1.554 1.00 96.62 95 GLY A CA 1
ATOM 756 C C . GLY A 1 95 ? -12.756 -9.138 0.931 1.00 96.62 95 GLY A C 1
ATOM 757 O O . GLY A 1 95 ? -12.320 -9.186 -0.214 1.00 96.62 95 GLY A O 1
ATOM 758 N N . TYR A 1 96 ? -12.673 -8.018 1.657 1.00 97.19 96 TYR A N 1
ATOM 759 C CA . TYR A 1 96 ? -12.197 -6.721 1.149 1.00 97.19 96 TYR A CA 1
ATOM 760 C C . TYR A 1 96 ? -10.665 -6.558 1.190 1.00 97.19 96 TYR A C 1
ATOM 762 O O . TYR A 1 96 ? -10.160 -5.461 1.423 1.00 97.19 96 TYR A O 1
ATOM 770 N N . VAL A 1 97 ? -9.913 -7.644 1.008 1.00 96.88 97 VAL A N 1
ATOM 771 C CA . VAL A 1 97 ? -8.442 -7.644 0.921 1.00 96.88 97 VAL A CA 1
ATOM 772 C C . VAL A 1 97 ? -8.023 -8.624 -0.180 1.00 96.88 97 VAL A C 1
ATOM 774 O O . VAL A 1 97 ? -8.703 -9.628 -0.418 1.00 96.88 97 VAL A O 1
ATOM 777 N N . THR A 1 98 ? -6.937 -8.313 -0.878 1.00 92.69 98 THR A N 1
ATOM 778 C CA . THR A 1 98 ? -6.280 -9.171 -1.872 1.00 92.69 98 THR A CA 1
ATOM 779 C C . THR A 1 98 ? -5.382 -10.226 -1.208 1.00 92.69 98 THR A C 1
ATOM 781 O O . THR A 1 98 ? -5.332 -10.346 0.021 1.00 92.69 98 THR A O 1
ATOM 784 N N . ALA A 1 99 ? -4.742 -11.084 -2.007 1.00 93.69 99 ALA A N 1
ATOM 785 C CA . ALA A 1 99 ? -3.846 -12.117 -1.490 1.00 93.69 99 ALA A CA 1
ATOM 786 C C . ALA A 1 99 ? -2.550 -11.506 -0.925 1.00 93.69 99 ALA A C 1
ATOM 788 O O . ALA A 1 99 ? -2.074 -10.485 -1.410 1.00 93.69 99 ALA A O 1
ATOM 789 N N . VAL A 1 100 ? -1.948 -12.153 0.080 1.00 94.31 100 VAL A N 1
ATOM 790 C CA . VAL A 1 100 ? -0.626 -11.744 0.585 1.00 94.31 100 VAL A CA 1
ATOM 791 C C . VAL A 1 100 ? 0.434 -12.035 -0.480 1.00 94.31 100 VAL A C 1
ATOM 793 O O . VAL A 1 100 ? 0.510 -13.156 -0.984 1.00 94.31 100 VAL A O 1
ATOM 796 N N . ARG A 1 101 ? 1.244 -11.022 -0.795 1.00 94.50 101 ARG A N 1
ATOM 797 C CA . ARG A 1 101 ? 2.363 -11.071 -1.745 1.00 94.50 101 ARG A CA 1
ATOM 798 C C . ARG A 1 101 ? 3.712 -11.146 -1.020 1.00 94.50 101 ARG A C 1
ATOM 800 O O . ARG A 1 101 ? 3.765 -11.042 0.205 1.00 94.50 101 ARG A O 1
ATOM 807 N N . ASP A 1 102 ? 4.788 -11.331 -1.781 1.00 93.94 102 ASP A N 1
ATOM 808 C CA . ASP A 1 102 ? 6.165 -11.416 -1.286 1.00 93.94 102 ASP A CA 1
ATOM 809 C C . ASP A 1 102 ? 7.089 -10.535 -2.146 1.00 93.94 102 ASP A C 1
ATOM 811 O O . ASP A 1 102 ? 7.255 -10.787 -3.338 1.00 93.94 102 ASP A O 1
ATOM 815 N N . GLN A 1 103 ? 7.680 -9.506 -1.530 1.00 92.19 103 GLN A N 1
ATOM 816 C CA . GLN A 1 103 ? 8.644 -8.587 -2.156 1.00 92.19 103 GLN A CA 1
ATOM 817 C C . GLN A 1 103 ? 10.058 -9.191 -2.301 1.00 92.19 103 GLN A C 1
ATOM 819 O O . GLN A 1 103 ? 10.949 -8.590 -2.904 1.00 92.19 103 GLN A O 1
ATOM 824 N N . GLY A 1 104 ? 10.306 -10.360 -1.698 1.00 93.25 104 GLY A N 1
ATOM 825 C CA . GLY A 1 104 ? 11.619 -10.993 -1.641 1.00 93.25 104 GLY A CA 1
ATOM 826 C C . GLY A 1 104 ? 12.687 -10.083 -1.040 1.00 93.25 104 GLY A C 1
ATOM 827 O O . GLY A 1 104 ? 12.609 -9.701 0.127 1.00 93.25 104 GLY A O 1
ATOM 828 N N . SER A 1 105 ? 13.716 -9.768 -1.832 1.00 89.62 105 SER A N 1
ATOM 829 C CA . SER A 1 105 ? 14.836 -8.918 -1.412 1.00 89.62 105 SER A CA 1
ATOM 830 C C . SER A 1 105 ? 14.795 -7.493 -1.973 1.00 89.62 105 SER A C 1
ATOM 832 O O . SER A 1 105 ? 15.809 -6.809 -1.860 1.00 89.62 105 SER A O 1
ATOM 834 N N . ILE A 1 106 ? 13.711 -7.075 -2.632 1.00 93.06 106 ILE A N 1
ATOM 835 C CA . ILE A 1 106 ? 13.615 -5.749 -3.261 1.00 93.06 106 ILE A CA 1
ATOM 836 C C . ILE A 1 106 ? 13.094 -4.739 -2.226 1.00 93.06 106 ILE A C 1
ATOM 838 O O . ILE A 1 106 ? 12.168 -5.033 -1.469 1.00 93.06 106 ILE A O 1
ATOM 842 N N . GLY A 1 107 ? 13.679 -3.541 -2.169 1.00 93.88 107 GLY A N 1
ATOM 843 C CA . GLY A 1 107 ? 13.344 -2.471 -1.215 1.00 93.88 107 GLY A CA 1
ATOM 844 C C . GLY A 1 107 ? 11.957 -1.818 -1.364 1.00 93.88 107 GLY A C 1
ATOM 845 O O . GLY A 1 107 ? 11.683 -0.791 -0.738 1.00 93.88 107 GLY A O 1
ATOM 846 N N . ASP A 1 108 ? 11.051 -2.376 -2.166 1.00 96.69 108 ASP A N 1
ATOM 847 C CA . ASP A 1 108 ? 9.864 -1.690 -2.681 1.00 96.69 108 ASP A CA 1
ATOM 848 C C . ASP A 1 108 ? 8.580 -1.847 -1.847 1.00 96.69 108 ASP A C 1
ATOM 850 O O . ASP A 1 108 ? 7.523 -1.462 -2.320 1.00 96.69 108 ASP A O 1
ATOM 854 N N . CYS A 1 109 ? 8.631 -2.294 -0.584 1.00 96.75 109 CYS A N 1
ATOM 855 C CA . CYS A 1 109 ? 7.456 -2.475 0.311 1.00 96.75 109 CYS A CA 1
ATOM 856 C C . CYS A 1 109 ? 6.389 -1.348 0.310 1.00 96.75 109 CYS A C 1
ATOM 858 O O . CYS A 1 109 ? 5.223 -1.577 0.631 1.00 96.75 109 CYS A O 1
ATOM 860 N N . TRP A 1 110 ? 6.774 -0.122 -0.046 1.00 97.12 110 TRP A N 1
ATOM 861 C CA . TRP A 1 110 ? 5.899 1.039 -0.206 1.00 97.12 110 TRP A CA 1
ATOM 862 C C . TRP A 1 110 ? 4.908 0.918 -1.383 1.00 97.12 110 TRP A C 1
ATOM 864 O O . TRP A 1 110 ? 3.824 1.508 -1.323 1.00 97.12 110 TRP A O 1
ATOM 874 N N . THR A 1 111 ? 5.229 0.137 -2.419 1.00 97.88 111 THR A N 1
ATOM 875 C CA . THR A 1 111 ? 4.337 -0.195 -3.541 1.00 97.88 111 THR A CA 1
ATOM 876 C C . THR A 1 111 ? 3.256 -1.173 -3.074 1.00 97.88 111 THR A C 1
ATOM 878 O O . THR A 1 111 ? 2.075 -0.841 -3.156 1.00 97.88 111 THR A O 1
ATOM 881 N N . PHE A 1 112 ? 3.643 -2.292 -2.449 1.00 98.38 112 PHE A N 1
ATOM 882 C CA . PHE A 1 112 ? 2.754 -3.275 -1.809 1.00 98.38 112 PHE A CA 1
ATOM 883 C C . PHE A 1 112 ? 1.787 -2.628 -0.805 1.00 98.38 112 PHE A C 1
ATOM 885 O O . PHE A 1 112 ? 0.578 -2.864 -0.845 1.00 98.38 112 PHE A O 1
ATOM 892 N N . ALA A 1 113 ? 2.299 -1.759 0.074 1.00 97.69 113 ALA A N 1
ATOM 893 C CA . ALA A 1 113 ? 1.481 -1.022 1.037 1.00 97.69 113 ALA A CA 1
ATOM 894 C C . ALA A 1 113 ? 0.468 -0.083 0.356 1.00 97.69 113 ALA A C 1
ATOM 896 O O . ALA A 1 113 ? -0.667 0.065 0.811 1.00 97.69 113 ALA A O 1
ATOM 897 N N . THR A 1 114 ? 0.860 0.546 -0.756 1.00 96.88 114 THR A N 1
ATOM 898 C CA . THR A 1 114 ? -0.032 1.397 -1.554 1.00 96.88 114 THR A CA 1
ATOM 899 C C . THR A 1 114 ? -1.117 0.576 -2.243 1.00 96.88 114 THR A C 1
ATOM 901 O O . THR A 1 114 ? -2.297 0.923 -2.150 1.00 96.88 114 THR A O 1
ATOM 904 N N . TYR A 1 115 ? -0.745 -0.511 -2.918 1.00 97.94 115 TYR A N 1
ATOM 905 C CA . TYR A 1 115 ? -1.687 -1.314 -3.686 1.00 97.94 115 TYR A CA 1
ATOM 906 C C . TYR A 1 115 ? -2.666 -2.073 -2.796 1.00 97.94 115 TYR A C 1
ATOM 908 O O . TYR A 1 115 ? -3.865 -1.972 -3.034 1.00 97.94 115 TYR A O 1
ATOM 916 N N . GLY A 1 116 ? -2.223 -2.646 -1.673 1.00 97.94 116 GLY A N 1
ATOM 917 C CA . GLY A 1 116 ? -3.138 -3.232 -0.690 1.00 97.94 116 GLY A CA 1
ATOM 918 C C . GLY A 1 116 ? -4.162 -2.235 -0.114 1.00 97.94 116 GLY A C 1
ATOM 919 O O . GLY A 1 116 ? -5.255 -2.644 0.275 1.00 97.94 116 GLY A O 1
ATOM 920 N N . SER A 1 117 ? -3.860 -0.928 -0.091 1.00 96.88 117 SER A N 1
ATOM 921 C CA . SER A 1 117 ? -4.834 0.125 0.250 1.00 96.88 117 SER A CA 1
ATOM 922 C C . SER A 1 117 ? -5.796 0.432 -0.906 1.00 96.88 117 SER A C 1
ATOM 924 O O . SER A 1 117 ? -7.013 0.470 -0.701 1.00 96.88 117 SER A O 1
ATOM 926 N N . LEU A 1 118 ? -5.271 0.609 -2.124 1.00 95.19 118 LEU A N 1
ATOM 927 C CA . LEU A 1 118 ? -6.053 0.881 -3.336 1.00 95.19 118 LEU A CA 1
ATOM 928 C C . LEU A 1 118 ? -7.015 -0.274 -3.664 1.00 95.19 118 LEU A C 1
ATOM 930 O O . LEU A 1 118 ? -8.218 -0.055 -3.765 1.00 95.19 118 LEU A O 1
ATOM 934 N N . GLU A 1 119 ? -6.509 -1.502 -3.768 1.00 97.00 119 GLU A N 1
ATOM 935 C CA . GLU A 1 119 ? -7.271 -2.715 -4.090 1.00 97.00 119 GLU A CA 1
ATOM 936 C C . GLU A 1 119 ? -8.354 -2.994 -3.052 1.00 97.00 119 GLU A C 1
ATOM 938 O O . GLU A 1 119 ? -9.510 -3.213 -3.407 1.00 97.00 119 GLU A O 1
ATOM 943 N N . SER A 1 120 ? -8.016 -2.910 -1.760 1.00 97.19 120 SER A N 1
ATOM 944 C CA . SER A 1 120 ? -8.992 -3.057 -0.675 1.00 97.19 120 SER A CA 1
ATOM 945 C C . SER A 1 120 ? -10.127 -2.035 -0.785 1.00 97.19 120 SER A C 1
ATOM 947 O O . SER A 1 120 ? -11.291 -2.370 -0.554 1.00 97.19 120 SER A O 1
ATOM 949 N N . THR A 1 121 ? -9.805 -0.802 -1.181 1.00 91.69 121 THR A N 1
ATOM 950 C CA . THR A 1 121 ? -10.788 0.275 -1.323 1.00 91.69 121 THR A CA 1
ATOM 951 C C . THR A 1 121 ? -11.639 0.119 -2.588 1.00 91.69 121 THR A C 1
ATOM 953 O O . THR A 1 121 ? -12.850 0.322 -2.510 1.00 91.69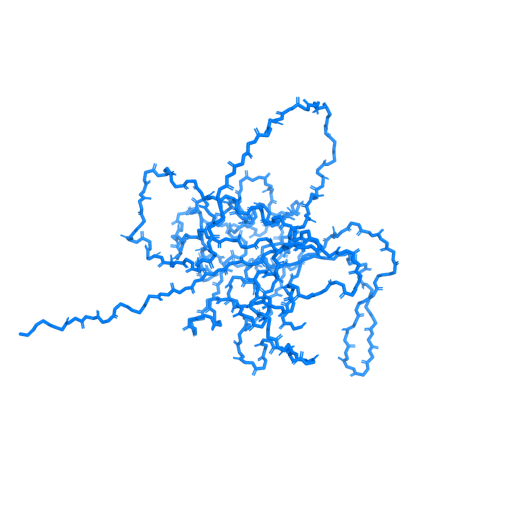 121 THR A O 1
ATOM 956 N N . ILE A 1 122 ? -11.078 -0.336 -3.719 1.00 87.25 122 ILE A N 1
ATOM 957 C CA . ILE A 1 122 ? -11.872 -0.769 -4.889 1.00 87.25 122 ILE A CA 1
ATOM 958 C C . ILE A 1 122 ? -12.838 -1.874 -4.456 1.00 87.25 122 ILE A C 1
ATOM 960 O O . ILE A 1 122 ? -14.055 -1.725 -4.582 1.00 87.25 122 ILE A O 1
ATOM 964 N N . LYS A 1 123 ? -12.311 -2.956 -3.880 1.00 92.44 123 LYS A N 1
ATOM 965 C CA . LYS A 1 123 ? -13.057 -4.173 -3.540 1.00 92.44 123 LYS A CA 1
ATOM 966 C C . LYS A 1 123 ? -14.183 -3.928 -2.540 1.00 92.44 123 LYS A C 1
ATOM 968 O O . LYS A 1 123 ? -15.226 -4.570 -2.619 1.00 92.44 123 LYS A O 1
ATOM 973 N N . LYS A 1 124 ? -14.009 -2.956 -1.643 1.00 90.06 124 LYS A N 1
ATOM 974 C CA . LYS A 1 124 ? -15.027 -2.530 -0.678 1.00 90.06 124 LYS A CA 1
ATOM 975 C C . LYS A 1 124 ? -16.060 -1.545 -1.237 1.00 90.06 124 LYS A C 1
ATOM 977 O O . LYS A 1 124 ? -17.229 -1.653 -0.875 1.00 90.06 124 LYS A O 1
ATOM 982 N N . LEU A 1 125 ? -15.660 -0.585 -2.075 1.00 83.38 125 LEU A N 1
ATOM 983 C CA . LEU A 1 125 ? -16.575 0.439 -2.608 1.00 83.38 125 LEU A CA 1
ATOM 984 C C . LEU A 1 125 ? -17.335 -0.007 -3.866 1.00 83.38 125 LEU A C 1
ATOM 986 O O . LEU A 1 125 ? -18.402 0.535 -4.148 1.00 83.38 125 LEU A O 1
ATOM 990 N N . SER A 1 126 ? -16.803 -0.981 -4.609 1.00 83.31 126 SER A N 1
ATOM 991 C CA . SER A 1 126 ? -17.351 -1.444 -5.893 1.00 83.31 126 SER A CA 1
ATOM 992 C C . SER A 1 126 ? -17.718 -2.931 -5.936 1.00 83.31 126 SER A C 1
ATOM 994 O O . SER A 1 126 ? -18.628 -3.311 -6.669 1.00 83.31 126 SER A O 1
ATOM 996 N N . GLY A 1 127 ? -17.027 -3.771 -5.157 1.00 84.88 127 GLY A N 1
ATOM 997 C CA . GLY A 1 127 ? -17.086 -5.230 -5.282 1.00 84.88 127 GLY A CA 1
ATOM 998 C C . GLY A 1 127 ? -16.206 -5.818 -6.396 1.00 84.88 127 GLY A C 1
ATOM 999 O O . GLY A 1 127 ? -16.188 -7.038 -6.549 1.00 84.88 127 GLY A O 1
ATOM 1000 N N . GLU A 1 128 ? -15.482 -4.997 -7.163 1.00 88.31 128 GLU A N 1
ATOM 1001 C CA . GLU A 1 128 ? -14.542 -5.466 -8.189 1.00 88.31 128 GLU A CA 1
ATOM 1002 C C . GLU A 1 128 ? -13.206 -5.912 -7.570 1.00 88.31 128 GLU A C 1
ATOM 1004 O O . GLU A 1 128 ? -12.784 -5.400 -6.532 1.00 88.31 128 GLU A O 1
ATOM 1009 N N . ASP A 1 129 ? -12.541 -6.887 -8.194 1.00 91.06 129 ASP A N 1
ATOM 1010 C CA . ASP A 1 129 ? -11.307 -7.495 -7.687 1.00 91.06 129 ASP A CA 1
ATOM 1011 C C . ASP A 1 129 ? -10.145 -7.196 -8.640 1.00 91.06 129 ASP A C 1
ATOM 1013 O O . ASP A 1 129 ? -10.226 -7.490 -9.836 1.00 91.06 129 ASP A O 1
ATOM 1017 N N . TYR A 1 130 ? -9.085 -6.591 -8.109 1.00 93.62 130 TYR A N 1
ATOM 1018 C CA . TYR A 1 130 ? -7.942 -6.091 -8.869 1.00 93.62 130 TYR A CA 1
ATOM 1019 C C . TYR A 1 130 ? -6.632 -6.562 -8.252 1.00 93.62 130 TYR A C 1
ATOM 1021 O O . TYR A 1 130 ? -6.554 -6.801 -7.052 1.00 93.62 130 TYR A O 1
ATOM 1029 N N . ASP A 1 131 ? -5.632 -6.704 -9.115 1.00 96.56 131 ASP A N 1
ATOM 1030 C CA . ASP A 1 131 ? -4.307 -7.228 -8.804 1.00 96.56 131 ASP A CA 1
ATOM 1031 C C . ASP A 1 131 ? -3.305 -6.387 -9.601 1.00 96.56 131 ASP A C 1
ATOM 1033 O O . ASP A 1 131 ? -3.215 -6.522 -10.831 1.00 96.56 131 ASP A O 1
ATOM 1037 N N . PHE A 1 132 ? -2.661 -5.421 -8.948 1.00 97.69 132 PHE A N 1
ATOM 1038 C CA . PHE A 1 132 ? -1.840 -4.409 -9.612 1.00 97.69 132 PHE A CA 1
ATOM 1039 C C . PHE A 1 132 ? -0.341 -4.640 -9.423 1.00 97.69 132 PHE A C 1
ATOM 1041 O O . PHE A 1 132 ? 0.118 -5.012 -8.355 1.00 97.69 132 PHE A O 1
ATOM 1048 N N . SER A 1 133 ? 0.429 -4.334 -10.466 1.00 97.56 133 SER A N 1
ATOM 1049 C CA . SER A 1 133 ? 1.876 -4.533 -10.495 1.00 97.56 133 SER A CA 1
ATOM 1050 C C . SER A 1 133 ? 2.602 -3.567 -9.554 1.00 97.56 133 SER A C 1
ATOM 1052 O O . SER A 1 133 ? 2.764 -2.372 -9.857 1.00 97.56 133 SER A O 1
ATOM 1054 N N . GLU A 1 134 ? 3.102 -4.107 -8.442 1.00 98.19 134 GLU A N 1
ATOM 1055 C CA . GLU A 1 134 ? 4.040 -3.438 -7.543 1.00 98.19 134 GLU A CA 1
ATOM 1056 C C . GLU A 1 134 ? 5.318 -3.028 -8.279 1.00 98.19 134 GLU A C 1
ATOM 1058 O O . GLU A 1 134 ? 5.746 -1.872 -8.197 1.00 98.19 134 GLU A O 1
ATOM 1063 N N . ILE A 1 135 ? 5.873 -3.937 -9.089 1.00 97.62 135 ILE A N 1
ATOM 1064 C CA . ILE A 1 135 ? 7.150 -3.719 -9.772 1.00 97.62 135 ILE A CA 1
ATOM 1065 C C . ILE A 1 135 ? 7.068 -2.626 -10.849 1.00 97.62 135 ILE A C 1
ATOM 1067 O O . ILE A 1 135 ? 8.026 -1.876 -11.036 1.00 97.62 135 ILE A O 1
ATOM 1071 N N . HIS A 1 136 ? 5.923 -2.447 -11.519 1.00 97.75 136 HIS A N 1
ATOM 1072 C CA . HIS A 1 136 ? 5.746 -1.332 -12.455 1.00 97.75 136 HIS A CA 1
ATOM 1073 C C . HIS A 1 136 ? 5.708 0.025 -11.732 1.00 97.75 136 HIS A C 1
ATOM 1075 O O . HIS A 1 136 ? 6.247 1.006 -12.248 1.00 97.75 136 HIS A O 1
ATOM 1081 N N . MET A 1 137 ? 5.136 0.098 -10.521 1.00 97.44 137 MET A N 1
ATOM 1082 C CA . MET A 1 137 ? 5.254 1.302 -9.688 1.00 97.44 137 MET A CA 1
ATOM 1083 C C . MET A 1 137 ? 6.714 1.523 -9.274 1.00 97.44 137 MET A C 1
ATOM 1085 O O . MET A 1 137 ? 7.221 2.632 -9.440 1.00 97.44 137 MET A O 1
ATOM 1089 N N . ALA A 1 138 ? 7.407 0.478 -8.811 1.00 96.88 138 ALA A N 1
ATOM 1090 C CA . ALA A 1 138 ? 8.806 0.561 -8.394 1.00 96.88 138 ALA A CA 1
ATOM 1091 C C . ALA A 1 138 ? 9.728 1.055 -9.528 1.00 96.88 138 ALA A C 1
ATOM 1093 O O . ALA A 1 138 ? 10.562 1.924 -9.296 1.00 96.88 138 ALA A O 1
ATOM 1094 N N . VAL A 1 139 ? 9.538 0.583 -10.767 1.00 96.75 139 VAL A N 1
ATOM 1095 C CA . VAL A 1 139 ? 10.344 0.987 -11.937 1.00 96.75 139 VAL A CA 1
ATOM 1096 C C . VAL A 1 139 ? 9.970 2.367 -12.483 1.00 96.75 139 VAL A C 1
ATOM 1098 O O . VAL A 1 139 ? 10.860 3.165 -12.770 1.00 96.75 139 VAL A O 1
ATOM 1101 N N . TYR A 1 140 ? 8.681 2.682 -12.640 1.00 95.94 140 TYR A N 1
ATOM 1102 C CA . TYR A 1 140 ? 8.262 3.881 -13.383 1.00 95.94 140 TYR A CA 1
ATOM 1103 C C . TYR A 1 140 ? 7.899 5.091 -12.519 1.00 95.94 140 TYR A C 1
ATOM 1105 O O . TYR A 1 140 ? 7.487 6.118 -13.065 1.00 95.94 140 TYR A O 1
ATOM 1113 N N . ASN A 1 141 ? 8.094 5.032 -11.198 1.00 93.00 141 ASN A N 1
ATOM 1114 C CA . ASN A 1 141 ? 7.834 6.157 -10.295 1.00 93.00 141 ASN A CA 1
ATOM 1115 C C . ASN A 1 141 ? 8.486 7.476 -10.776 1.00 93.00 141 ASN A C 1
ATOM 1117 O O . ASN A 1 141 ? 7.770 8.459 -10.984 1.00 93.00 141 ASN A O 1
ATOM 1121 N N . GLY A 1 142 ? 9.781 7.449 -11.117 1.00 90.88 142 GLY A N 1
ATOM 1122 C CA . GLY A 1 142 ? 10.538 8.572 -11.689 1.00 90.88 142 GLY A CA 1
AT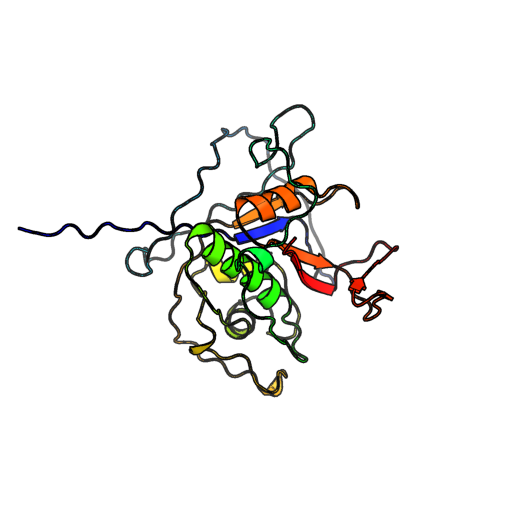OM 1123 C C . GLY A 1 142 ? 11.419 9.367 -10.714 1.00 90.88 142 GLY A C 1
ATOM 1124 O O . GLY A 1 142 ? 12.100 10.279 -11.165 1.00 90.88 142 GLY A O 1
ATOM 1125 N N . GLU A 1 143 ? 11.430 9.014 -9.428 1.00 91.06 143 GLU A N 1
ATOM 1126 C CA . GLU A 1 143 ? 12.168 9.693 -8.348 1.00 91.06 143 GLU A CA 1
ATOM 1127 C C . GLU A 1 143 ? 13.302 8.824 -7.761 1.00 91.06 143 GLU A C 1
ATOM 1129 O O . GLU A 1 143 ? 14.349 9.345 -7.382 1.00 91.06 143 GLU A O 1
ATOM 1134 N N . VAL A 1 144 ? 13.098 7.503 -7.677 1.00 89.62 144 VAL A N 1
ATOM 1135 C CA . VAL A 1 144 ? 14.004 6.521 -7.040 1.00 89.62 144 VAL A CA 1
ATOM 1136 C C . VAL A 1 144 ? 14.173 5.262 -7.897 1.00 89.62 144 VAL A C 1
ATOM 1138 O O . VAL A 1 144 ? 13.279 4.935 -8.685 1.00 89.62 144 VAL A O 1
ATOM 1141 N N . ASN A 1 145 ? 15.281 4.526 -7.738 1.00 93.19 145 ASN A N 1
ATOM 1142 C CA . ASN A 1 145 ? 15.397 3.183 -8.321 1.00 93.19 145 ASN A CA 1
ATOM 1143 C C . ASN A 1 145 ? 14.498 2.191 -7.548 1.00 93.19 145 ASN A C 1
ATOM 1145 O O . ASN A 1 145 ? 14.194 2.442 -6.380 1.00 93.19 145 ASN A O 1
ATOM 1149 N N . PRO A 1 146 ? 14.110 1.040 -8.136 1.00 91.62 146 PRO A N 1
ATOM 1150 C CA . PRO A 1 146 ? 13.201 0.082 -7.492 1.00 91.62 146 PRO A CA 1
ATOM 1151 C C . PRO A 1 146 ? 13.622 -0.390 -6.093 1.00 91.62 146 PRO A C 1
ATOM 1153 O O . PRO A 1 146 ? 12.765 -0.685 -5.267 1.00 91.62 146 PRO A O 1
ATOM 1156 N N . ASP A 1 147 ? 14.929 -0.463 -5.830 1.00 91.94 147 ASP A N 1
ATOM 1157 C CA . ASP A 1 147 ? 15.497 -1.016 -4.594 1.00 91.94 147 ASP A CA 1
ATOM 1158 C C . ASP A 1 147 ? 15.842 0.044 -3.528 1.00 91.94 147 ASP A C 1
ATOM 1160 O O . ASP A 1 147 ? 16.063 -0.294 -2.369 1.00 91.94 147 ASP A O 1
ATOM 1164 N N . ASP A 1 148 ? 15.840 1.338 -3.878 1.00 90.00 148 ASP A N 1
ATOM 1165 C CA . ASP A 1 148 ? 16.314 2.429 -3.000 1.00 90.00 148 ASP A CA 1
ATOM 1166 C C . ASP A 1 148 ? 15.358 2.744 -1.824 1.00 90.00 148 ASP A C 1
ATOM 1168 O O . ASP A 1 148 ? 15.617 3.635 -1.008 1.00 90.00 148 ASP A O 1
ATOM 1172 N N . GLY A 1 149 ? 14.226 2.042 -1.741 1.00 88.06 149 GLY A N 1
ATOM 1173 C CA . GLY A 1 149 ? 13.099 2.393 -0.882 1.00 88.06 149 GLY A CA 1
ATOM 1174 C C . GLY A 1 149 ? 12.226 3.502 -1.478 1.00 88.06 149 GLY A C 1
ATOM 1175 O O . GLY A 1 149 ? 12.451 3.996 -2.577 1.00 88.06 149 GLY A O 1
ATOM 1176 N N . GLY A 1 150 ? 11.179 3.895 -0.755 1.00 89.56 150 GLY A N 1
ATOM 1177 C CA . GLY A 1 150 ? 10.218 4.883 -1.243 1.00 89.56 150 GLY A CA 1
ATOM 1178 C C . GLY A 1 150 ? 9.158 5.241 -0.209 1.00 89.56 150 GLY A C 1
ATOM 1179 O O . GLY A 1 150 ? 9.274 4.899 0.969 1.00 89.56 150 GLY A O 1
ATOM 1180 N N . ASN A 1 151 ? 8.143 6.001 -0.623 1.00 85.62 151 ASN A N 1
ATOM 1181 C CA . ASN A 1 151 ? 7.127 6.530 0.286 1.00 85.62 151 ASN A CA 1
ATOM 1182 C C . ASN A 1 151 ? 5.807 6.886 -0.422 1.00 85.62 151 ASN A C 1
ATOM 1184 O O . ASN A 1 151 ? 5.718 6.960 -1.647 1.00 85.62 151 ASN A O 1
ATOM 1188 N N . ASN A 1 152 ? 4.791 7.189 0.387 1.00 85.00 152 ASN A N 1
ATOM 1189 C CA . ASN A 1 152 ? 3.429 7.506 -0.051 1.00 85.00 152 ASN A CA 1
ATOM 1190 C C . ASN A 1 152 ? 3.320 8.737 -0.976 1.00 85.00 152 ASN A C 1
ATOM 1192 O O . ASN A 1 152 ? 2.353 8.842 -1.729 1.00 85.00 152 ASN A O 1
ATOM 1196 N N . HIS A 1 153 ? 4.284 9.667 -0.962 1.00 84.19 153 HIS A N 1
ATOM 1197 C CA . HIS A 1 153 ? 4.306 10.808 -1.886 1.00 84.19 153 HIS A CA 1
ATOM 1198 C C . HIS A 1 153 ? 4.841 10.417 -3.273 1.00 84.19 153 HIS A C 1
ATOM 1200 O O . HIS A 1 153 ? 4.285 10.862 -4.274 1.00 84.19 153 HIS A O 1
ATOM 1206 N N . ILE A 1 154 ? 5.832 9.523 -3.341 1.00 88.25 154 ILE A N 1
ATOM 1207 C CA . ILE A 1 154 ? 6.312 8.924 -4.601 1.00 88.25 154 ILE A CA 1
ATOM 1208 C C . ILE A 1 154 ? 5.201 8.062 -5.225 1.00 88.25 154 ILE A C 1
ATOM 1210 O O . ILE A 1 154 ? 4.877 8.211 -6.404 1.00 88.25 154 ILE A O 1
ATOM 1214 N N . ALA A 1 155 ? 4.534 7.237 -4.411 1.00 91.69 155 ALA A N 1
ATOM 1215 C CA . ALA A 1 155 ? 3.369 6.455 -4.830 1.00 91.69 155 ALA A CA 1
ATOM 1216 C C . ALA A 1 155 ? 2.209 7.337 -5.328 1.00 91.69 155 ALA A C 1
ATOM 1218 O O . ALA A 1 155 ? 1.619 7.063 -6.373 1.00 91.69 155 ALA A O 1
ATOM 1219 N N . THR A 1 156 ? 1.925 8.437 -4.617 1.00 85.94 156 THR A N 1
ATOM 1220 C CA . THR A 1 156 ? 0.967 9.470 -5.044 1.00 85.94 156 THR A CA 1
ATOM 1221 C C . THR A 1 156 ? 1.328 10.014 -6.421 1.00 85.94 156 THR A C 1
ATOM 1223 O O . THR A 1 156 ? 0.492 9.963 -7.318 1.00 85.94 156 THR A O 1
ATOM 1226 N N . ALA A 1 157 ? 2.562 10.496 -6.612 1.00 85.81 157 ALA A N 1
ATOM 1227 C CA . ALA A 1 157 ? 3.013 11.086 -7.871 1.00 85.81 157 ALA A CA 1
ATOM 1228 C C . ALA A 1 157 ? 2.860 10.108 -9.048 1.00 85.81 157 ALA A C 1
ATOM 1230 O O . ALA A 1 157 ? 2.299 10.470 -10.084 1.00 85.81 157 ALA A O 1
ATOM 1231 N N . TYR A 1 158 ? 3.261 8.847 -8.865 1.00 92.25 158 TYR A N 1
ATOM 1232 C CA . TYR A 1 158 ? 3.055 7.792 -9.856 1.00 92.25 158 TYR A CA 1
ATOM 1233 C C . TYR A 1 158 ? 1.566 7.607 -10.210 1.00 92.25 158 TYR A C 1
ATOM 1235 O O . TYR A 1 158 ? 1.202 7.735 -11.381 1.00 92.25 158 TYR A O 1
ATOM 1243 N N . LEU A 1 159 ? 0.691 7.385 -9.221 1.00 88.31 159 LEU A N 1
ATOM 1244 C CA . LEU A 1 159 ? -0.732 7.099 -9.454 1.00 88.31 159 LEU A CA 1
ATOM 1245 C C . LEU A 1 159 ? -1.497 8.273 -10.092 1.00 88.31 159 LEU A C 1
ATOM 1247 O O . LEU A 1 159 ? -2.349 8.055 -10.957 1.00 88.31 159 LEU A O 1
ATOM 1251 N N . VAL A 1 160 ? -1.195 9.517 -9.703 1.00 83.62 160 VAL A N 1
ATOM 1252 C CA . VAL A 1 160 ? -1.901 10.706 -10.225 1.00 83.62 160 VAL A CA 1
ATOM 1253 C C . VAL A 1 160 ? -1.342 11.226 -11.547 1.00 83.62 160 VAL A C 1
ATOM 1255 O O . VAL A 1 160 ? -2.061 11.891 -12.298 1.00 83.62 160 VAL A O 1
ATOM 1258 N N . SER A 1 161 ? -0.087 10.902 -11.878 1.00 85.38 161 SER A N 1
ATOM 1259 C CA . SER A 1 161 ? 0.508 11.222 -13.185 1.00 85.38 161 SER A CA 1
ATOM 1260 C C . SER A 1 161 ? -0.132 10.452 -14.346 1.00 85.38 161 SER A C 1
ATOM 1262 O O . SER A 1 161 ? 0.034 10.839 -15.497 1.00 85.38 161 SER A O 1
ATOM 1264 N N . GLY A 1 162 ? -0.884 9.381 -14.061 1.00 83.44 162 GLY A N 1
ATOM 1265 C CA . GLY A 1 162 ? -1.455 8.513 -15.091 1.00 83.44 162 GLY A CA 1
ATOM 1266 C C . GLY A 1 162 ? -0.456 7.516 -15.683 1.00 83.44 162 GLY A C 1
ATOM 1267 O O . GLY A 1 162 ? -0.747 6.927 -16.714 1.00 83.44 162 GLY A O 1
ATOM 1268 N N . LYS A 1 163 ? 0.693 7.279 -15.033 1.00 88.75 163 LYS A N 1
ATOM 1269 C CA . LYS A 1 163 ? 1.607 6.161 -15.354 1.00 88.75 163 LYS A CA 1
ATOM 1270 C C . LYS A 1 163 ? 1.066 4.784 -14.932 1.00 88.75 163 LYS A C 1
ATOM 1272 O O . LYS A 1 163 ? 1.682 3.765 -15.226 1.00 88.75 163 LYS A O 1
ATOM 1277 N N . GLY A 1 164 ? -0.054 4.748 -14.212 1.00 89.56 164 GLY A N 1
ATOM 1278 C CA . GLY A 1 164 ? -0.673 3.540 -13.683 1.00 89.56 164 GLY A CA 1
ATOM 1279 C C . GLY A 1 164 ? -1.973 3.842 -12.927 1.00 89.56 164 GLY A C 1
ATOM 1280 O O . GLY A 1 164 ? -2.378 5.004 -12.854 1.00 89.56 164 GLY A O 1
ATOM 1281 N N . PRO A 1 165 ? -2.612 2.814 -12.343 1.00 94.56 165 PRO A N 1
ATOM 1282 C CA . PRO A 1 165 ? -2.039 1.496 -12.063 1.00 94.56 165 PRO A CA 1
ATOM 1283 C C . PRO A 1 165 ? -2.066 0.524 -13.257 1.00 94.56 165 PRO A C 1
ATOM 1285 O O . PRO A 1 165 ? -2.964 0.574 -14.095 1.00 94.56 165 PRO A O 1
ATOM 1288 N N . ILE A 1 166 ? -1.074 -0.368 -13.307 1.00 97.25 166 ILE A N 1
ATOM 1289 C CA . ILE A 1 166 ? -0.923 -1.461 -14.287 1.00 97.25 166 ILE A CA 1
ATOM 1290 C C . ILE A 1 166 ? -1.302 -2.778 -13.608 1.00 97.25 166 ILE A C 1
ATOM 1292 O O . ILE A 1 166 ? -1.068 -2.914 -12.410 1.00 97.25 166 ILE A O 1
ATOM 1296 N N . LEU A 1 167 ? -1.863 -3.752 -14.331 1.00 96.81 167 LEU A N 1
ATOM 1297 C CA . LEU A 1 167 ? -2.173 -5.062 -13.746 1.00 96.81 167 LEU A CA 1
ATOM 1298 C C . LEU A 1 167 ? -0.920 -5.924 -13.564 1.00 96.81 167 LEU A C 1
ATOM 1300 O O . LEU A 1 167 ? -0.055 -5.970 -14.437 1.00 96.81 167 LEU A O 1
ATOM 1304 N N . GLU A 1 168 ? -0.882 -6.698 -12.485 1.00 97.38 168 GLU A N 1
ATOM 1305 C CA . GLU A 1 168 ? 0.175 -7.678 -12.202 1.00 97.38 168 GLU A CA 1
ATOM 1306 C C . GLU A 1 168 ? 0.337 -8.676 -13.366 1.00 97.38 168 GLU A C 1
ATOM 1308 O O . GLU A 1 168 ? 1.438 -8.950 -13.826 1.00 97.38 168 GLU A O 1
ATOM 1313 N N . LYS A 1 169 ? -0.765 -9.110 -13.993 1.00 96.38 169 LYS A N 1
ATOM 1314 C CA . LYS A 1 169 ? -0.722 -9.978 -15.191 1.00 96.38 169 LYS A CA 1
ATOM 1315 C C . LYS A 1 169 ? -0.052 -9.350 -16.434 1.00 96.38 169 LYS A C 1
ATOM 1317 O O . LYS A 1 169 ? 0.194 -10.064 -17.403 1.00 96.38 169 LYS A O 1
ATOM 1322 N N . GLU A 1 170 ? 0.154 -8.031 -16.459 1.00 96.38 170 GLU A N 1
ATOM 1323 C CA . GLU A 1 170 ? 0.756 -7.285 -17.578 1.00 96.38 170 GLU A CA 1
ATOM 1324 C C . GLU A 1 170 ? 2.221 -6.898 -17.314 1.00 96.38 170 GLU A C 1
ATOM 1326 O O . GLU A 1 170 ? 3.004 -6.797 -18.263 1.00 96.38 170 GLU A O 1
ATOM 1331 N N . ALA A 1 171 ? 2.588 -6.732 -16.040 1.00 96.44 171 ALA A N 1
ATOM 1332 C CA . ALA A 1 171 ? 3.953 -6.529 -15.558 1.00 96.44 171 ALA A CA 1
ATOM 1333 C C . ALA A 1 171 ? 4.205 -7.379 -14.293 1.00 96.44 171 ALA A C 1
ATOM 1335 O O . ALA A 1 171 ? 4.219 -6.816 -13.199 1.00 96.44 171 ALA A O 1
ATOM 1336 N N . PRO A 1 172 ? 4.390 -8.708 -14.426 1.00 95.62 172 PRO A N 1
ATOM 1337 C CA . PRO A 1 172 ? 4.456 -9.601 -13.272 1.00 95.62 172 PRO A CA 1
ATOM 1338 C C . PRO A 1 172 ? 5.639 -9.316 -12.353 1.00 95.62 172 PRO A C 1
ATOM 1340 O O . PRO A 1 172 ? 6.751 -9.049 -12.826 1.00 95.62 172 PRO A O 1
ATOM 1343 N N . TYR A 1 173 ? 5.417 -9.451 -11.049 1.00 95.88 173 TYR A N 1
ATOM 1344 C CA . TYR A 1 173 ? 6.463 -9.348 -10.046 1.00 95.88 173 TYR A CA 1
ATOM 1345 C C . TYR A 1 173 ? 7.537 -10.437 -10.265 1.00 95.88 173 TYR A C 1
ATOM 1347 O O . TYR A 1 173 ? 7.201 -11.602 -10.516 1.00 95.88 173 TYR A O 1
ATOM 1355 N N . PRO A 1 174 ? 8.842 -10.101 -10.220 1.00 93.12 174 PRO A N 1
ATOM 1356 C CA . PRO A 1 174 ? 9.901 -11.047 -10.556 1.00 93.12 174 PRO A CA 1
ATOM 1357 C C . PRO A 1 174 ? 9.937 -12.239 -9.592 1.00 93.12 174 PRO A C 1
ATOM 1359 O O . PRO A 1 174 ? 9.872 -12.079 -8.377 1.00 93.12 174 PRO A O 1
ATOM 1362 N N . ASN A 1 175 ? 10.112 -13.448 -10.132 1.00 88.25 175 ASN A N 1
ATOM 1363 C CA . ASN A 1 175 ? 10.277 -14.674 -9.351 1.00 88.25 175 ASN A CA 1
ATOM 1364 C C . ASN A 1 175 ? 11.540 -15.438 -9.817 1.00 88.25 175 ASN A C 1
ATOM 1366 O O . ASN A 1 175 ? 11.554 -15.926 -10.950 1.00 88.25 175 ASN A O 1
ATOM 1370 N N . PRO A 1 176 ? 12.602 -15.546 -8.991 1.00 87.50 176 PRO A N 1
ATOM 1371 C CA . PRO A 1 176 ? 12.708 -15.013 -7.632 1.00 87.50 176 PRO A CA 1
ATOM 1372 C C . PRO A 1 176 ? 12.769 -13.479 -7.600 1.00 87.50 176 PRO A C 1
ATOM 1374 O O . PRO A 1 176 ? 13.303 -12.843 -8.514 1.00 87.50 176 PRO A O 1
ATOM 1377 N N . ALA A 1 177 ? 12.236 -12.914 -6.518 1.00 89.31 177 ALA A N 1
ATOM 1378 C CA . ALA A 1 177 ? 12.125 -11.482 -6.270 1.00 89.31 177 ALA A CA 1
ATOM 1379 C C . ALA A 1 177 ? 13.462 -10.887 -5.800 1.00 89.31 177 ALA A C 1
ATOM 1381 O O . ALA A 1 177 ? 13.745 -10.794 -4.604 1.00 89.31 177 ALA A O 1
ATOM 1382 N N . VAL A 1 178 ? 14.309 -10.538 -6.771 1.00 87.25 178 VAL A N 1
ATOM 1383 C CA . VAL A 1 178 ? 15.630 -9.924 -6.576 1.00 87.25 178 VAL A CA 1
ATOM 1384 C C . VAL A 1 178 ? 15.896 -8.865 -7.649 1.00 87.25 178 VAL A C 1
ATOM 1386 O O . VAL A 1 178 ? 15.443 -8.993 -8.787 1.00 87.25 178 VAL A O 1
ATOM 1389 N N . VAL A 1 179 ? 16.685 -7.843 -7.308 1.00 85.00 179 VAL A N 1
ATOM 1390 C CA . VAL A 1 179 ? 16.942 -6.657 -8.153 1.00 85.00 179 VAL A CA 1
ATOM 1391 C C . VAL A 1 179 ? 17.483 -7.006 -9.547 1.00 85.00 179 VAL A C 1
ATOM 1393 O O . VAL A 1 179 ? 17.111 -6.377 -10.535 1.00 85.00 179 VAL A O 1
ATOM 1396 N N . SER A 1 180 ? 18.309 -8.052 -9.663 1.00 87.31 180 SER A N 1
ATOM 1397 C CA . SER A 1 180 ? 18.875 -8.510 -10.943 1.00 87.31 180 SER A CA 1
ATOM 1398 C C . SER A 1 180 ? 17.841 -9.028 -11.947 1.00 87.31 180 SER A C 1
ATOM 1400 O O . SER A 1 180 ? 18.169 -9.190 -13.120 1.00 87.31 180 SER A O 1
ATOM 1402 N N . ASN A 1 181 ? 16.620 -9.320 -11.493 1.00 86.69 181 ASN A N 1
ATOM 1403 C CA . ASN A 1 181 ? 15.553 -9.907 -12.303 1.00 86.69 181 ASN A CA 1
ATOM 1404 C C . ASN A 1 181 ? 14.512 -8.865 -12.748 1.00 86.69 181 ASN A C 1
ATOM 1406 O O . ASN A 1 181 ? 13.538 -9.221 -13.410 1.00 86.69 181 ASN A O 1
ATOM 1410 N N . ILE A 1 182 ? 14.696 -7.590 -12.390 1.00 91.19 182 ILE A N 1
ATOM 1411 C CA . ILE A 1 182 ? 13.762 -6.515 -12.726 1.00 91.19 182 ILE A CA 1
ATOM 1412 C C . ILE A 1 182 ? 13.876 -6.183 -14.219 1.00 91.19 182 ILE A C 1
ATOM 1414 O O . ILE A 1 182 ? 14.817 -5.529 -14.666 1.00 91.19 182 ILE A O 1
ATOM 1418 N N . ASN A 1 183 ? 12.884 -6.621 -14.991 1.00 89.44 183 ASN A N 1
ATOM 1419 C CA . ASN A 1 183 ? 12.720 -6.286 -16.401 1.00 89.44 183 ASN A CA 1
ATOM 1420 C C . ASN A 1 183 ? 11.237 -6.019 -16.681 1.00 89.44 183 ASN A C 1
ATOM 1422 O O . ASN A 1 183 ? 10.449 -6.952 -16.830 1.00 89.44 183 ASN A O 1
ATOM 1426 N N . VAL A 1 184 ? 10.860 -4.741 -16.731 1.00 92.75 184 VAL A N 1
ATOM 1427 C CA . VAL A 1 184 ? 9.483 -4.297 -16.977 1.00 92.75 184 VAL A CA 1
ATOM 1428 C C . VAL A 1 184 ? 9.432 -3.529 -18.298 1.00 92.75 184 VAL A C 1
ATOM 1430 O O . VAL A 1 184 ? 10.361 -2.801 -18.645 1.00 92.75 184 VAL A O 1
ATOM 1433 N N . ARG A 1 185 ? 8.349 -3.716 -19.056 1.00 90.69 185 ARG A N 1
ATOM 1434 C CA . ARG A 1 185 ? 8.099 -3.038 -20.337 1.00 90.69 185 ARG A CA 1
ATOM 1435 C C . ARG A 1 185 ? 7.376 -1.703 -20.122 1.00 90.69 185 ARG A C 1
ATOM 1437 O O . ARG A 1 185 ? 6.461 -1.621 -19.311 1.00 90.69 185 ARG A O 1
ATOM 1444 N N . ALA A 1 186 ? 7.769 -0.683 -20.886 1.00 80.38 186 ALA A N 1
ATOM 1445 C CA . ALA A 1 186 ? 7.311 0.701 -20.707 1.00 80.38 186 ALA A CA 1
ATOM 1446 C C . ALA A 1 186 ? 5.985 1.046 -21.418 1.00 80.38 186 ALA A C 1
ATOM 1448 O O . ALA A 1 186 ? 5.450 2.133 -21.229 1.00 80.38 186 ALA A O 1
ATOM 1449 N N . ASP A 1 187 ? 5.475 0.162 -22.278 1.00 87.31 187 ASP A N 1
ATOM 1450 C CA . ASP A 1 187 ? 4.360 0.414 -23.202 1.00 87.31 187 ASP A CA 1
ATOM 1451 C C . ASP A 1 187 ? 3.014 -0.161 -22.709 1.00 87.31 187 ASP A C 1
ATOM 1453 O O . ASP A 1 187 ? 2.178 -0.614 -23.497 1.00 87.31 187 ASP A O 1
ATOM 1457 N N . LEU A 1 188 ? 2.811 -0.173 -21.389 1.00 93.38 188 LEU A N 1
ATOM 1458 C CA . LEU A 1 188 ? 1.610 -0.709 -20.745 1.00 93.38 188 LEU A CA 1
ATOM 1459 C C . LEU A 1 188 ? 0.516 0.342 -20.554 1.00 93.38 188 LEU A C 1
ATOM 1461 O O . LEU A 1 188 ? 0.757 1.547 -20.584 1.00 93.38 188 LEU A O 1
ATOM 1465 N N . LYS A 1 189 ? -0.724 -0.135 -20.396 1.00 91.56 189 LYS A N 1
ATOM 1466 C CA . LYS A 1 189 ? -1.914 0.716 -20.318 1.00 91.56 189 LYS A CA 1
ATOM 1467 C C . LYS A 1 189 ? -2.450 0.780 -18.883 1.00 91.56 189 LYS A C 1
ATOM 1469 O O . LYS A 1 189 ? -2.859 -0.256 -18.355 1.00 91.56 189 LYS A O 1
ATOM 1474 N N . PRO A 1 190 ? -2.493 1.975 -18.268 1.00 90.12 190 PRO A N 1
ATOM 1475 C CA . PRO A 1 190 ? -3.182 2.192 -17.004 1.00 90.12 190 PRO A CA 1
ATOM 1476 C C . PRO A 1 190 ? -4.635 1.726 -17.072 1.00 90.12 190 PRO A C 1
ATOM 1478 O O . PRO A 1 190 ? -5.355 2.067 -18.010 1.00 90.12 190 PRO A O 1
ATOM 1481 N N . GLN A 1 191 ? -5.069 0.979 -16.059 1.00 87.25 191 GLN A N 1
ATOM 1482 C CA . GLN A 1 191 ? -6.479 0.607 -15.899 1.00 87.25 191 GLN A CA 1
ATOM 1483 C C . GLN A 1 191 ? -7.314 1.814 -15.458 1.00 87.25 191 GLN A C 1
ATOM 1485 O O . GLN A 1 191 ? -8.458 1.979 -15.867 1.00 87.25 191 GLN A O 1
ATOM 1490 N N . TYR A 1 192 ? -6.708 2.687 -14.651 1.00 73.69 192 TYR A N 1
ATOM 1491 C CA . TYR A 1 192 ? -7.313 3.893 -14.102 1.00 73.69 192 TYR A CA 1
ATOM 1492 C C . TYR A 1 192 ? -6.298 5.042 -14.107 1.00 73.69 192 TYR A C 1
ATOM 1494 O O . TYR A 1 192 ? -5.101 4.825 -14.286 1.00 73.69 192 TYR A O 1
ATOM 1502 N N . ARG A 1 193 ? -6.765 6.260 -13.825 1.00 73.19 193 ARG A N 1
ATOM 1503 C CA . ARG A 1 193 ? -5.928 7.355 -13.317 1.00 73.19 193 ARG A CA 1
ATOM 1504 C C . ARG A 1 193 ? -6.495 7.777 -11.969 1.00 73.19 193 ARG A C 1
ATOM 1506 O O . ARG A 1 193 ? -7.635 8.239 -11.912 1.00 73.19 193 ARG A O 1
ATOM 1513 N N . VAL A 1 194 ? -5.729 7.599 -10.894 1.00 75.94 194 VAL A N 1
ATOM 1514 C CA . VAL A 1 194 ? -6.169 8.013 -9.553 1.00 75.94 194 VAL A CA 1
ATOM 1515 C C . VAL A 1 194 ? -6.189 9.539 -9.504 1.00 75.94 194 VAL A C 1
ATOM 1517 O O . VAL A 1 194 ? -5.264 10.191 -9.985 1.00 75.94 194 VAL A O 1
ATOM 1520 N N . LYS A 1 195 ? -7.259 10.114 -8.954 1.00 67.62 195 LYS A N 1
ATOM 1521 C CA . LYS A 1 195 ? -7.431 11.571 -8.834 1.00 67.62 195 LYS A CA 1
ATOM 1522 C C . LYS A 1 195 ? -7.352 12.034 -7.388 1.00 67.62 195 LYS A C 1
ATOM 1524 O O . LYS A 1 195 ? -6.610 12.963 -7.081 1.00 67.62 195 LYS A O 1
ATOM 1529 N N . ASP A 1 196 ? -8.049 11.319 -6.512 1.00 70.00 196 ASP A N 1
ATOM 1530 C CA . ASP A 1 196 ? -8.267 11.717 -5.129 1.00 70.00 196 ASP A CA 1
ATOM 1531 C C . ASP A 1 196 ? -7.624 10.730 -4.157 1.00 70.00 196 ASP A C 1
ATOM 1533 O O . ASP A 1 196 ? -7.794 9.510 -4.237 1.00 70.00 196 ASP A O 1
ATOM 1537 N N . ILE A 1 197 ? -6.840 11.292 -3.241 1.00 77.69 197 ILE A N 1
ATOM 1538 C CA . ILE A 1 197 ? -5.973 10.568 -2.318 1.00 77.69 197 ILE A CA 1
ATOM 1539 C C . ILE A 1 197 ? -6.082 11.257 -0.959 1.00 77.69 197 ILE A C 1
ATOM 1541 O O . ILE A 1 197 ? -5.674 12.410 -0.801 1.00 77.69 197 ILE A O 1
ATOM 1545 N N . ILE A 1 198 ? -6.635 10.557 0.032 1.00 79.44 198 ILE A N 1
ATOM 1546 C CA . ILE A 1 198 ? -6.732 11.072 1.398 1.00 79.44 198 ILE A CA 1
ATOM 1547 C C . ILE A 1 198 ? -5.406 10.831 2.103 1.00 79.44 198 ILE A C 1
ATOM 1549 O O . ILE A 1 198 ? -4.948 9.698 2.222 1.00 79.44 198 ILE A O 1
ATOM 1553 N N . PHE A 1 199 ? -4.843 11.894 2.665 1.00 80.31 199 PHE A N 1
ATOM 1554 C CA . PHE A 1 199 ? -3.834 11.787 3.705 1.00 80.31 199 PHE A CA 1
ATOM 1555 C C . PHE A 1 199 ? -4.488 12.056 5.068 1.00 80.31 199 PHE A C 1
ATOM 1557 O O . PHE A 1 199 ? -4.804 13.196 5.400 1.00 80.31 199 PHE A O 1
ATOM 1564 N N . LEU A 1 200 ? -4.691 11.004 5.865 1.00 79.44 200 LEU A N 1
ATOM 1565 C CA . LEU A 1 200 ? -5.164 11.099 7.251 1.00 79.44 200 LEU A CA 1
ATOM 1566 C C . LEU A 1 200 ? -4.142 11.872 8.107 1.00 79.44 200 LEU A C 1
ATOM 1568 O O . LEU A 1 200 ? -2.943 11.768 7.838 1.00 79.44 200 LEU A O 1
ATOM 1572 N N . PRO A 1 201 ? -4.547 12.622 9.144 1.00 77.56 201 PRO A N 1
ATOM 1573 C CA . PRO A 1 201 ? -3.600 13.329 10.006 1.00 77.56 201 PRO A CA 1
ATOM 1574 C C . PRO A 1 201 ? -2.704 12.357 10.790 1.00 77.56 201 PRO A C 1
ATOM 1576 O O . PRO A 1 201 ? -3.124 11.258 11.154 1.00 77.56 201 PRO A O 1
ATOM 1579 N N . SER A 1 202 ? -1.475 12.778 11.102 1.00 75.56 202 SER A N 1
ATOM 1580 C CA . SER A 1 202 ? -0.597 12.011 11.991 1.00 75.56 202 SER A CA 1
ATOM 1581 C C . SER A 1 202 ? -1.146 11.867 13.400 1.00 75.56 202 SER A C 1
ATOM 1583 O O . SER A 1 202 ? -1.624 12.828 14.010 1.00 75.56 202 SER A O 1
ATOM 1585 N N . ARG A 1 203 ? -0.931 10.660 13.920 1.00 81.69 203 ARG A N 1
ATOM 1586 C CA . ARG A 1 203 ? -1.217 10.233 15.286 1.00 81.69 203 ARG A CA 1
ATOM 1587 C C . ARG A 1 203 ? -0.411 11.065 16.282 1.00 81.69 203 ARG A C 1
ATOM 1589 O O . ARG A 1 203 ? 0.807 11.161 16.155 1.00 81.69 203 ARG A O 1
ATOM 1596 N N . GLU A 1 204 ? -1.057 11.607 17.307 1.00 81.75 204 GLU A N 1
ATOM 1597 C CA . GLU A 1 204 ? -0.364 12.252 18.434 1.00 81.75 204 GLU A CA 1
ATOM 1598 C C . GLU A 1 204 ? 0.437 11.267 19.286 1.00 81.75 204 GLU A C 1
ATOM 1600 O O . GLU A 1 204 ? 1.463 11.616 19.865 1.00 81.75 204 GLU A O 1
ATOM 1605 N N . ASN A 1 205 ? -0.092 10.055 19.436 1.00 83.75 205 ASN A N 1
ATOM 1606 C CA . ASN A 1 205 ? 0.371 9.056 20.389 1.00 83.75 205 ASN A CA 1
ATOM 1607 C C . ASN A 1 205 ? -0.180 7.665 20.011 1.00 83.75 205 ASN A C 1
ATOM 1609 O O . ASN A 1 205 ? -0.937 7.518 19.054 1.00 83.75 205 ASN A O 1
ATOM 1613 N N . ALA A 1 206 ? 0.173 6.631 20.778 1.00 82.88 206 ALA A N 1
ATOM 1614 C CA . ALA A 1 206 ? -0.223 5.247 20.496 1.00 82.88 206 ALA A CA 1
ATOM 1615 C C . ALA A 1 206 ? -1.743 4.964 20.589 1.00 82.88 206 ALA A C 1
ATOM 1617 O O . ALA A 1 206 ? -2.204 3.949 20.063 1.00 82.88 206 ALA A O 1
ATOM 1618 N N . LEU A 1 207 ? -2.524 5.834 21.239 1.00 85.69 207 LEU A N 1
ATOM 1619 C CA . LEU A 1 207 ? -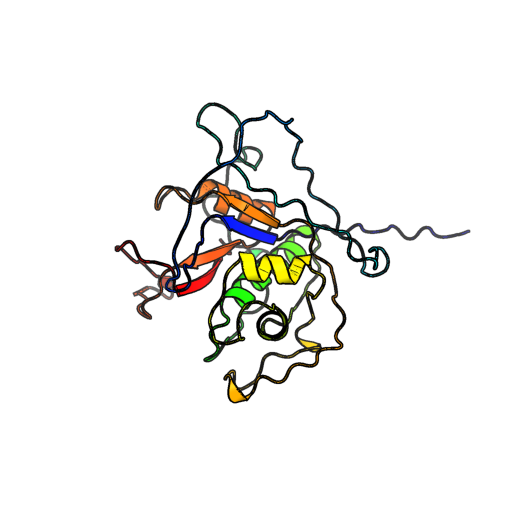3.981 5.711 21.373 1.00 85.69 207 LEU A CA 1
ATOM 1620 C C . LEU A 1 207 ? -4.746 6.517 20.313 1.00 85.69 207 LEU A C 1
ATOM 1622 O O . LEU A 1 207 ? -5.899 6.187 20.030 1.00 85.69 207 LEU A O 1
ATOM 1626 N N . ASP A 1 208 ? -4.100 7.495 19.675 1.00 85.38 208 ASP A N 1
ATOM 1627 C CA . ASP A 1 208 ? -4.658 8.227 18.539 1.00 85.38 208 ASP A CA 1
ATOM 1628 C C . ASP A 1 208 ? -4.735 7.310 17.306 1.00 85.38 208 ASP A C 1
ATOM 1630 O O . ASP A 1 208 ? -3.744 7.017 16.631 1.00 85.38 208 ASP A O 1
ATOM 1634 N N . ASN A 1 209 ? -5.931 6.760 17.094 1.00 89.50 209 ASN A N 1
ATOM 1635 C CA . ASN A 1 209 ? -6.244 5.774 16.058 1.00 89.50 209 ASN A CA 1
ATOM 1636 C C . ASN A 1 209 ? -7.612 6.036 15.400 1.00 89.50 209 ASN A C 1
ATOM 1638 O O . ASN A 1 209 ? -8.059 5.234 14.582 1.00 89.50 209 ASN A O 1
ATOM 1642 N N . THR A 1 210 ? -8.306 7.115 15.777 1.00 86.38 210 THR A N 1
ATOM 1643 C CA . THR A 1 210 ? -9.715 7.356 15.420 1.00 86.38 210 THR A CA 1
ATOM 1644 C C . THR A 1 210 ? -9.900 7.472 13.911 1.00 86.38 210 THR A C 1
ATOM 1646 O O . THR A 1 210 ? -10.691 6.728 13.336 1.00 86.38 210 THR A O 1
ATOM 1649 N N . GLU A 1 211 ? -9.100 8.310 13.249 1.00 83.38 211 GLU A N 1
ATOM 1650 C CA . GLU A 1 211 ? -9.207 8.519 11.800 1.00 83.38 211 GLU A CA 1
ATOM 1651 C C . GLU A 1 211 ? -8.756 7.288 10.994 1.00 83.38 211 GLU A C 1
ATOM 1653 O O . GLU A 1 211 ? -9.303 7.027 9.927 1.00 83.38 211 GLU A O 1
ATOM 1658 N N . ILE A 1 212 ? -7.837 6.472 11.532 1.00 90.38 212 ILE A N 1
ATOM 1659 C CA . ILE A 1 212 ? -7.428 5.189 10.931 1.00 90.38 212 ILE A CA 1
ATOM 1660 C C . ILE A 1 212 ? -8.590 4.190 10.981 1.00 90.38 212 ILE A C 1
ATOM 1662 O O . ILE A 1 212 ? -8.969 3.630 9.955 1.00 90.38 212 ILE A O 1
ATOM 1666 N N . LYS A 1 213 ? -9.207 4.003 12.156 1.00 92.06 213 LYS A N 1
ATOM 1667 C CA . LYS A 1 213 ? -10.369 3.115 12.315 1.00 92.06 213 LYS A CA 1
ATOM 1668 C C . LYS A 1 213 ? -11.554 3.573 11.467 1.00 92.06 213 LYS A C 1
ATOM 1670 O O . LYS A 1 213 ? -12.202 2.748 10.828 1.00 92.06 213 LYS A O 1
ATOM 1675 N N . ASN A 1 214 ? -11.815 4.878 11.427 1.00 85.50 214 ASN A N 1
ATOM 1676 C CA . ASN A 1 214 ? -12.861 5.455 10.593 1.00 85.50 214 ASN A CA 1
ATOM 1677 C C . ASN A 1 214 ? -12.611 5.210 9.094 1.00 85.50 214 ASN A C 1
ATOM 1679 O O . ASN A 1 214 ? -13.544 4.836 8.383 1.00 85.50 214 ASN A O 1
ATOM 1683 N N . ALA A 1 215 ? -11.373 5.369 8.614 1.00 86.31 215 ALA A N 1
ATOM 1684 C CA . ALA A 1 215 ? -10.998 5.075 7.231 1.00 86.31 215 ALA A CA 1
ATOM 1685 C C . ALA A 1 215 ? -11.196 3.593 6.878 1.00 86.31 215 ALA A C 1
ATOM 1687 O O . ALA A 1 215 ? -11.861 3.288 5.888 1.00 86.31 215 ALA A O 1
ATOM 1688 N N . ILE A 1 216 ? -10.722 2.685 7.737 1.00 94.25 216 ILE A N 1
ATOM 1689 C CA . ILE A 1 216 ? -10.883 1.231 7.582 1.00 94.25 216 ILE A CA 1
ATOM 1690 C C . ILE A 1 216 ? -12.367 0.838 7.538 1.00 94.25 216 ILE A C 1
ATOM 1692 O O . ILE A 1 216 ? -12.792 0.075 6.666 1.00 94.25 216 ILE A O 1
ATOM 1696 N N . VAL A 1 217 ? -13.191 1.386 8.437 1.00 90.38 217 VAL A N 1
ATOM 1697 C CA . VAL A 1 217 ? -14.632 1.086 8.505 1.00 90.38 217 VAL A CA 1
ATOM 1698 C C . VAL A 1 217 ? -15.418 1.731 7.360 1.00 90.38 217 VAL A C 1
ATOM 1700 O O . VAL A 1 217 ? -16.375 1.118 6.889 1.00 90.38 217 VAL A O 1
ATOM 1703 N N . THR A 1 218 ? -14.993 2.882 6.838 1.00 84.50 218 THR A N 1
ATOM 1704 C CA . THR A 1 218 ? -15.715 3.609 5.777 1.00 84.50 218 THR A CA 1
ATOM 1705 C C . THR A 1 218 ? -15.313 3.162 4.369 1.00 84.50 218 THR A C 1
ATOM 1707 O O . THR A 1 218 ? -16.185 2.852 3.564 1.00 84.50 218 THR A O 1
ATOM 1710 N N . TYR A 1 219 ? -14.014 3.091 4.073 1.00 86.81 219 TYR A N 1
ATOM 1711 C CA . TYR A 1 219 ? -13.499 3.046 2.700 1.00 8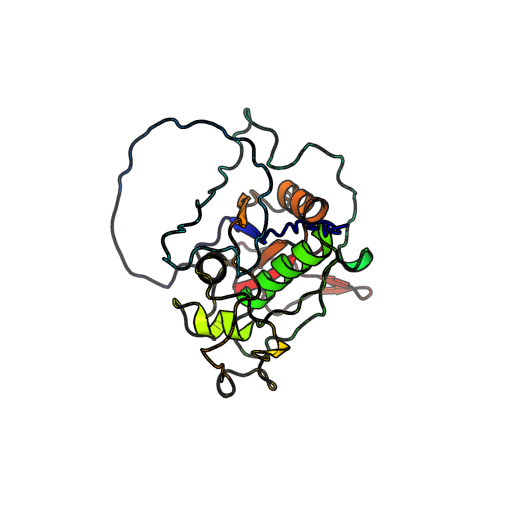6.81 219 TYR A CA 1
ATOM 1712 C C . TYR A 1 219 ? -12.752 1.755 2.355 1.00 86.81 219 TYR A C 1
ATOM 1714 O O . TYR A 1 219 ? -13.108 1.104 1.382 1.00 86.81 219 TYR A O 1
ATOM 1722 N N . GLY A 1 220 ? -11.765 1.353 3.157 1.00 93.56 220 GLY A N 1
ATOM 1723 C CA . GLY A 1 220 ? -10.857 0.253 2.815 1.00 93.56 220 GLY A CA 1
ATOM 1724 C C . GLY A 1 220 ? -9.574 0.303 3.637 1.00 93.56 220 GLY A C 1
ATOM 1725 O O . GLY A 1 220 ? -9.448 1.122 4.550 1.00 93.56 220 GLY A O 1
ATOM 1726 N N . ALA A 1 221 ? -8.638 -0.599 3.355 1.00 97.38 221 ALA A N 1
ATOM 1727 C CA . ALA A 1 221 ? -7.396 -0.699 4.111 1.00 97.38 221 ALA A CA 1
ATOM 1728 C C . ALA A 1 221 ? -6.508 0.549 3.947 1.00 97.38 221 ALA A C 1
ATOM 1730 O O . ALA A 1 221 ? -6.535 1.225 2.918 1.00 97.38 221 ALA A O 1
ATOM 1731 N N . VAL A 1 222 ? -5.706 0.858 4.968 1.00 95.88 222 VAL A N 1
ATOM 1732 C CA . VAL A 1 222 ? -4.913 2.100 5.039 1.00 95.88 222 VAL A CA 1
ATOM 1733 C C . VAL A 1 222 ? -3.429 1.801 4.865 1.00 95.88 222 VAL A C 1
ATOM 1735 O O . VAL A 1 222 ? -2.869 1.006 5.621 1.00 95.88 222 VAL A O 1
ATOM 1738 N N . SER A 1 223 ? -2.781 2.477 3.916 1.00 95.50 223 SER A N 1
ATOM 1739 C CA . SER A 1 223 ? -1.326 2.414 3.743 1.00 95.50 223 SER A CA 1
ATOM 1740 C C . SER A 1 223 ? -0.617 3.188 4.861 1.00 95.50 223 SER A C 1
ATOM 1742 O O . SER A 1 223 ? -0.935 4.348 5.153 1.00 95.50 223 SER A O 1
ATOM 1744 N N . SER A 1 224 ? 0.344 2.532 5.510 1.00 92.44 224 SER A N 1
ATOM 1745 C CA . SER A 1 224 ? 1.057 3.028 6.687 1.00 92.44 224 SER A CA 1
ATOM 1746 C C . SER A 1 224 ? 2.483 2.464 6.745 1.00 92.44 224 SER A C 1
ATOM 1748 O O . SER A 1 224 ? 2.903 1.696 5.883 1.00 92.44 224 SER A O 1
ATOM 1750 N N . SER A 1 225 ? 3.253 2.833 7.766 1.00 89.12 225 SER A N 1
ATOM 1751 C CA . SER A 1 225 ? 4.604 2.313 7.987 1.00 89.12 225 SER A CA 1
ATOM 1752 C C . SER A 1 225 ? 4.952 2.233 9.471 1.00 89.12 225 SER A C 1
ATOM 1754 O O . SER A 1 225 ? 4.338 2.881 10.323 1.00 89.12 225 SER A O 1
ATOM 1756 N N . TYR A 1 226 ? 5.948 1.409 9.787 1.00 87.00 226 TYR A N 1
ATOM 1757 C CA . TYR A 1 226 ? 6.525 1.291 11.121 1.00 87.00 226 TYR A CA 1
ATOM 1758 C C . TYR A 1 226 ? 8.026 1.000 11.035 1.00 87.00 226 TYR A C 1
ATOM 1760 O O . TYR A 1 226 ? 8.588 0.773 9.962 1.00 87.00 226 TYR A O 1
ATOM 1768 N N . TYR A 1 227 ? 8.695 1.082 12.181 1.00 87.31 227 TYR A N 1
ATOM 1769 C CA . TYR A 1 227 ? 10.052 0.576 12.318 1.00 87.31 227 TYR A CA 1
ATOM 1770 C C . TYR A 1 227 ? 9.973 -0.917 12.625 1.00 87.31 227 TYR A C 1
ATOM 1772 O O . TYR A 1 227 ? 9.503 -1.264 13.706 1.00 87.31 227 TYR A O 1
ATOM 1780 N N . ASP A 1 228 ? 10.414 -1.763 11.699 1.00 86.12 228 ASP A N 1
ATOM 1781 C CA . ASP A 1 228 ? 10.685 -3.175 11.944 1.00 86.12 228 ASP A CA 1
ATOM 1782 C C . ASP A 1 228 ? 12.157 -3.384 12.347 1.00 86.12 228 ASP A C 1
ATOM 1784 O O . ASP A 1 228 ? 13.083 -2.706 11.889 1.00 86.12 228 ASP A O 1
ATOM 1788 N N . SER A 1 229 ? 12.355 -4.364 13.221 1.00 83.75 229 SER A N 1
ATOM 1789 C CA . SER A 1 229 ? 13.628 -4.862 13.738 1.00 83.75 229 SER A CA 1
ATOM 1790 C C . SER A 1 229 ? 13.806 -6.374 13.507 1.00 83.75 229 SER A C 1
ATOM 1792 O O . SER A 1 229 ? 14.633 -7.005 14.169 1.00 83.75 229 SER A O 1
ATOM 1794 N N . GLY A 1 230 ? 12.983 -6.987 12.645 1.00 79.62 230 GLY A N 1
ATOM 1795 C CA . GLY A 1 230 ? 12.944 -8.429 12.370 1.00 79.62 230 GLY A CA 1
ATOM 1796 C C . GLY A 1 230 ? 12.480 -9.284 13.558 1.00 79.62 230 GLY A C 1
ATOM 1797 O O . GLY A 1 230 ? 12.503 -10.512 13.495 1.00 79.62 230 GLY A O 1
ATOM 1798 N N . THR A 1 231 ? 12.083 -8.653 14.667 1.00 82.19 231 THR A N 1
ATOM 1799 C CA . THR A 1 231 ? 11.869 -9.306 15.964 1.00 82.19 231 THR A CA 1
ATOM 1800 C C . THR A 1 231 ? 10.401 -9.225 16.362 1.00 82.19 231 THR A C 1
ATOM 1802 O O . THR A 1 231 ? 9.918 -8.175 16.779 1.00 82.19 231 THR A O 1
ATOM 1805 N N . TYR A 1 232 ? 9.702 -10.357 16.276 1.00 85.44 232 TYR A N 1
ATOM 1806 C CA . TYR A 1 232 ? 8.265 -10.457 16.534 1.00 85.44 232 TYR A CA 1
ATOM 1807 C C . TYR A 1 232 ? 7.970 -11.442 17.662 1.00 85.44 232 TYR A C 1
ATOM 1809 O O . TYR A 1 232 ? 8.460 -12.575 17.661 1.00 85.44 232 TYR A O 1
ATOM 1817 N N . SER A 1 233 ? 7.102 -11.041 18.587 1.00 84.75 233 SER A N 1
ATOM 1818 C CA . SER A 1 233 ? 6.573 -11.926 19.623 1.00 84.75 233 SER A CA 1
ATOM 1819 C C . SER A 1 233 ? 5.575 -12.902 19.005 1.00 84.75 233 SER A C 1
ATOM 1821 O O . SER A 1 233 ? 4.668 -12.488 18.284 1.00 84.75 233 SER A O 1
ATOM 1823 N N . LYS A 1 234 ? 5.714 -14.198 19.300 1.00 87.31 234 LYS A N 1
ATOM 1824 C CA . LYS A 1 234 ? 4.775 -15.242 18.864 1.00 87.31 234 LYS A CA 1
ATOM 1825 C C . LYS A 1 234 ? 4.113 -15.872 20.086 1.00 87.31 234 LYS A C 1
ATOM 1827 O O . LYS A 1 234 ? 4.801 -16.471 20.908 1.00 87.31 234 LYS A O 1
ATOM 1832 N N . LEU A 1 235 ? 2.794 -15.733 20.210 1.00 82.25 235 LEU A N 1
ATOM 1833 C CA . LEU A 1 235 ? 2.018 -16.239 21.345 1.00 82.25 235 LEU A CA 1
ATOM 1834 C C . LEU A 1 235 ? 0.648 -16.731 20.866 1.00 82.25 235 LEU A C 1
ATOM 1836 O O . LEU A 1 235 ? -0.066 -16.006 20.182 1.00 82.25 235 LEU A O 1
ATOM 1840 N N . ASN A 1 236 ? 0.269 -17.959 21.230 1.00 83.38 236 ASN A N 1
ATOM 1841 C CA . ASN A 1 236 ? -1.042 -18.552 20.918 1.00 83.38 236 ASN A CA 1
ATOM 1842 C C . ASN A 1 236 ? -1.441 -18.457 19.426 1.00 83.38 236 ASN A C 1
ATOM 1844 O O . ASN A 1 236 ? -2.592 -18.180 19.095 1.00 83.38 236 ASN A O 1
ATOM 1848 N N . GLY A 1 237 ? -0.473 -18.642 18.520 1.00 80.75 237 GLY A N 1
ATOM 1849 C CA . GLY A 1 237 ? -0.661 -18.529 17.066 1.00 80.75 237 GLY A CA 1
ATOM 1850 C C . GLY A 1 237 ? -0.700 -17.095 16.520 1.00 80.75 237 GLY A C 1
ATOM 1851 O O . GLY A 1 237 ? -0.645 -16.911 15.308 1.00 80.75 237 GLY A O 1
ATOM 1852 N N . GLN A 1 238 ? -0.740 -16.077 17.383 1.00 83.12 238 GLN A N 1
ATOM 1853 C CA . GLN A 1 238 ? -0.652 -14.674 16.988 1.00 83.12 238 GLN A CA 1
ATOM 1854 C C . GLN A 1 238 ? 0.816 -14.253 16.863 1.00 83.12 238 GLN A C 1
ATOM 1856 O O . GLN A 1 238 ? 1.660 -14.632 17.680 1.00 83.12 238 GLN A O 1
ATOM 1861 N N . VAL A 1 239 ? 1.107 -13.450 15.839 1.00 86.75 239 VAL A N 1
ATOM 1862 C CA . VAL A 1 239 ? 2.381 -12.745 15.668 1.00 86.75 239 VAL A CA 1
ATOM 1863 C C . VAL A 1 239 ? 2.127 -11.280 16.004 1.00 86.75 239 VAL A C 1
ATOM 1865 O O . VAL A 1 239 ? 1.190 -10.681 15.480 1.00 86.75 239 VAL A O 1
ATOM 1868 N N . SER A 1 240 ? 2.918 -10.709 16.906 1.00 87.81 240 SER A N 1
ATOM 1869 C CA . SER A 1 240 ? 2.714 -9.352 17.416 1.00 87.81 240 SER A CA 1
ATOM 1870 C C . SER A 1 240 ? 4.022 -8.577 17.442 1.00 87.81 240 SER A C 1
ATOM 1872 O O . SER A 1 240 ? 5.047 -9.081 17.905 1.00 87.81 240 SER A O 1
ATOM 1874 N N . TYR A 1 241 ? 3.968 -7.331 16.979 1.00 88.50 241 TYR A N 1
ATOM 1875 C CA . TYR A 1 241 ? 5.083 -6.396 17.034 1.00 88.50 241 TYR A CA 1
ATOM 1876 C C . TYR A 1 241 ? 4.844 -5.330 18.108 1.00 88.50 241 TYR A C 1
ATOM 1878 O O . TYR A 1 241 ? 3.725 -4.843 18.270 1.00 88.50 241 TYR A O 1
ATOM 1886 N N . TYR A 1 242 ? 5.897 -4.952 18.832 1.00 84.12 242 TYR A N 1
ATOM 1887 C CA . TYR A 1 242 ? 5.873 -3.810 19.741 1.00 84.12 242 TYR A CA 1
ATOM 1888 C C . TYR A 1 242 ? 7.256 -3.165 19.808 1.00 84.12 242 TYR A C 1
ATOM 1890 O O . TYR A 1 242 ? 8.189 -3.723 20.384 1.00 84.12 242 TYR A O 1
ATOM 1898 N N . ASN A 1 243 ? 7.364 -1.958 19.256 1.00 80.50 243 ASN A N 1
ATOM 1899 C CA . ASN A 1 243 ? 8.514 -1.094 19.462 1.00 80.50 243 ASN A CA 1
ATOM 1900 C C . ASN A 1 243 ? 8.185 -0.058 20.549 1.00 80.50 243 ASN A C 1
ATOM 1902 O O . ASN A 1 243 ? 7.241 0.720 20.415 1.00 80.50 243 ASN A O 1
ATOM 1906 N N . LYS A 1 244 ? 8.985 -0.058 21.618 1.00 80.75 244 LYS A N 1
ATOM 1907 C CA . LYS A 1 244 ? 8.917 0.901 22.734 1.00 80.75 244 LYS A CA 1
ATOM 1908 C C . LYS A 1 244 ? 9.683 2.208 22.479 1.00 80.75 244 LYS A C 1
ATOM 1910 O O . LYS A 1 244 ? 9.465 3.182 23.194 1.00 80.75 244 LYS A O 1
ATOM 1915 N N . ASP A 1 245 ? 10.593 2.221 21.507 1.00 81.12 245 ASP A N 1
ATOM 1916 C CA . ASP A 1 245 ? 11.485 3.343 21.223 1.00 81.12 245 ASP A CA 1
ATOM 1917 C C . ASP A 1 245 ? 10.930 4.173 20.055 1.00 81.12 245 ASP A C 1
ATOM 1919 O O . ASP A 1 245 ? 10.508 3.625 19.036 1.00 81.12 245 ASP A O 1
ATOM 1923 N N . ILE A 1 246 ? 11.006 5.504 20.127 1.00 76.69 246 ILE A N 1
ATOM 1924 C CA . ILE A 1 246 ? 10.689 6.348 18.965 1.00 76.69 246 ILE A CA 1
ATOM 1925 C C . ILE A 1 246 ? 11.789 6.142 17.909 1.00 76.69 246 ILE A C 1
ATOM 1927 O O . ILE A 1 246 ? 12.958 6.453 18.138 1.00 76.69 246 ILE A O 1
ATOM 1931 N N . ARG A 1 247 ? 11.411 5.576 16.759 1.00 80.62 247 ARG A N 1
ATOM 1932 C CA . ARG A 1 247 ? 12.287 5.236 15.628 1.00 80.62 247 ARG A CA 1
ATOM 1933 C C . ARG A 1 247 ? 11.630 5.672 14.323 1.00 80.62 247 ARG A C 1
ATOM 1935 O O . ARG A 1 247 ? 10.415 5.551 14.183 1.00 80.62 247 ARG A O 1
ATOM 1942 N N . THR A 1 248 ? 12.433 6.121 13.364 1.00 80.75 248 THR A N 1
ATOM 1943 C CA . THR A 1 248 ? 11.987 6.343 11.982 1.00 80.75 248 THR A CA 1
ATOM 1944 C C . THR A 1 248 ? 11.536 5.014 11.367 1.00 80.75 248 THR A C 1
ATOM 1946 O O . THR A 1 248 ? 12.295 4.047 11.449 1.00 80.75 248 THR A O 1
ATOM 1949 N N . PRO A 1 249 ? 10.344 4.938 10.750 1.00 85.06 249 PRO A N 1
ATOM 1950 C CA . PRO A 1 249 ? 9.931 3.766 9.990 1.00 85.06 249 PRO A CA 1
ATOM 1951 C C . PRO A 1 249 ? 10.880 3.397 8.852 1.00 85.06 249 PRO A C 1
ATOM 1953 O O . PRO A 1 249 ? 11.473 4.266 8.216 1.00 85.06 249 PRO A O 1
ATOM 1956 N N . ASN A 1 250 ? 10.987 2.095 8.602 1.00 86.62 250 ASN A N 1
ATOM 1957 C CA . ASN A 1 250 ? 11.815 1.479 7.560 1.00 86.62 250 ASN A CA 1
ATOM 1958 C C . ASN A 1 250 ? 11.053 0.413 6.749 1.00 86.62 250 ASN A C 1
ATOM 1960 O O . ASN A 1 250 ? 11.604 -0.102 5.783 1.00 86.62 250 ASN A O 1
ATOM 1964 N N . HIS A 1 251 ? 9.809 0.089 7.117 1.00 93.25 251 HIS A N 1
ATOM 1965 C CA . HIS A 1 251 ? 8.968 -0.870 6.407 1.00 93.25 251 HIS A CA 1
ATOM 1966 C C . HIS A 1 251 ? 7.524 -0.351 6.310 1.00 93.25 251 HIS A C 1
ATOM 1968 O O . HIS A 1 251 ? 6.968 0.173 7.283 1.00 93.25 251 HIS A O 1
ATOM 1974 N N . ALA A 1 252 ? 6.930 -0.461 5.122 1.00 94.56 252 ALA A N 1
ATOM 1975 C CA . ALA A 1 252 ? 5.567 -0.029 4.826 1.00 94.56 252 ALA A CA 1
ATOM 1976 C C . ALA A 1 252 ? 4.612 -1.231 4.774 1.00 94.56 252 ALA A C 1
ATOM 1978 O O . ALA A 1 252 ? 4.980 -2.292 4.279 1.00 94.56 252 ALA A O 1
ATOM 1979 N N . ILE A 1 253 ? 3.390 -1.058 5.290 1.00 95.19 253 ILE A N 1
ATOM 1980 C CA . ILE A 1 253 ? 2.354 -2.098 5.365 1.00 95.19 253 ILE A CA 1
ATOM 1981 C C . ILE A 1 253 ? 0.945 -1.539 5.151 1.00 95.19 253 ILE A C 1
ATOM 1983 O O . ILE A 1 253 ? 0.698 -0.334 5.212 1.00 95.19 253 ILE A O 1
ATOM 1987 N N . THR A 1 254 ? 0.003 -2.459 4.972 1.00 97.25 254 THR A N 1
ATOM 1988 C CA . THR A 1 254 ? -1.431 -2.197 4.828 1.00 97.25 254 THR A CA 1
ATOM 1989 C C . THR A 1 254 ? -2.161 -2.558 6.128 1.00 97.25 254 THR A C 1
ATOM 1991 O O . THR A 1 254 ? -2.151 -3.715 6.547 1.00 97.25 254 THR A O 1
ATOM 1994 N N . ILE A 1 255 ? -2.812 -1.588 6.781 1.00 97.25 255 ILE A N 1
ATOM 1995 C CA . ILE A 1 255 ? -3.624 -1.820 7.989 1.00 97.25 255 ILE A CA 1
ATOM 1996 C C . ILE A 1 255 ? -5.037 -2.252 7.573 1.00 97.25 255 ILE A C 1
ATOM 1998 O O . ILE A 1 255 ? -5.748 -1.485 6.922 1.00 97.25 255 ILE A O 1
ATOM 2002 N N . VAL A 1 256 ? -5.446 -3.465 7.968 1.00 97.56 256 VAL A N 1
ATOM 2003 C CA . VAL A 1 256 ? -6.709 -4.105 7.532 1.00 97.56 256 VAL A CA 1
ATOM 2004 C C . VAL A 1 256 ? -7.800 -4.222 8.613 1.00 97.56 256 VAL A C 1
ATOM 2006 O O . VAL A 1 256 ? -8.916 -4.643 8.301 1.00 97.56 256 VAL A O 1
ATOM 2009 N N . GLY A 1 257 ? -7.502 -3.861 9.867 1.00 94.31 257 GLY A N 1
ATOM 2010 C CA . GLY A 1 257 ? -8.389 -3.960 11.038 1.00 94.31 257 GLY A CA 1
ATOM 2011 C C . GLY A 1 257 ? -7.753 -3.379 12.298 1.00 94.31 257 GLY A C 1
ATOM 2012 O O . GLY A 1 257 ? -6.506 -3.435 12.373 1.00 94.31 257 GLY A O 1
#

Mean predicted aligned error: 13.28 Å

Sequence (257 aa):
MKKLKNISLLLTLVIFLSNFNLIPVKAIENSDKLNNNKEEVTELIPVILKEPSEVDTEGDYIPTSIKVKKASSIYNKGLFKATVLPEKYDLRNYGYVTAVRDQGSIGDCWTFATYGSLESTIKKLSGEDYDFSEIHMAVYNGEVNPDDGGNNHIATAYLVSGKGPILEKEAPYPNPAVVSNINVRADLKPQYRVKDIIFLPSRENALDNTEIKNAIVTYGAVSSSYYDSGTYSKLNGQVSYYNKDIRTPNHAITIVG

Solvent-accessible surface area (backbone atoms only — not comparable to full-atom values): 16342 Å² total; per-residue (Å²): 137,84,81,81,77,82,80,81,80,47,43,56,49,35,39,40,55,44,79,74,85,78,73,76,92,76,86,83,88,88,84,90,87,85,81,92,83,89,82,84,92,76,81,91,71,86,61,75,57,61,58,64,92,75,55,85,83,86,65,81,75,74,67,80,82,64,77,58,73,66,65,55,100,87,51,71,81,67,104,55,84,92,66,88,76,70,98,72,63,51,36,66,85,74,62,26,51,74,81,92,84,78,61,70,72,38,39,37,42,41,36,53,8,45,45,49,5,33,39,6,10,28,26,57,61,62,66,52,88,69,60,62,20,40,50,52,49,30,63,63,44,78,85,51,58,44,57,76,40,75,44,74,66,54,55,46,52,25,30,49,70,47,80,10,55,38,44,22,95,79,35,63,70,49,84,73,33,40,75,94,53,73,79,79,79,91,89,72,69,44,68,38,56,53,70,62,61,47,38,41,61,62,62,90,48,97,79,55,46,66,72,59,52,48,39,45,74,72,47,22,20,32,21,47,68,40,58,75,82,92,72,65,52,75,56,98,91,43,78,45,78,83,78,92,65,96,64,77,58,79,44,37,37,55,46,52,99

Secondary structure (DSSP, 8-state):
-PPPPP----B--EEEEE------S-------------------PPPBP--GGGS-SSS-------------TTS---SS------S---GGGGT-S-PPP--TT-S-HHHHHHHHHHHHHHHHHT-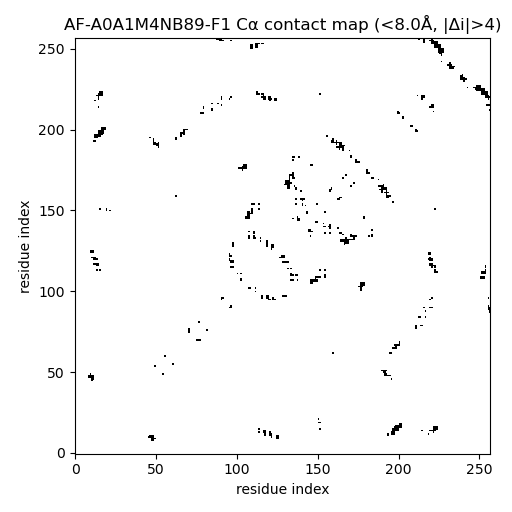----B-HHHHHHHSSSS-TTS---HHHHHHHHHHTS---BTTTSPPPSS--GGG----S----S-----EEEEEPPSSTT--HHHHHHHHHT--EEEEE---S--EEETTEEE----S-----EEEEE--

Nearest PDB structures (foldseek):
  7pck-assembly1_C-2  TM=8.091E-01  e=1.122E-06  Homo sapiens
  1vsn-assembly1_A  TM=7.589E-01  e=1.360E-06  Homo sapiens
  7pck-assembly2_B  TM=7.483E-01  e=1.997E-06  Homo sapiens
  5vpl-assembly1_A  TM=7.260E-01  e=1.545E-06  Dermatophagoides farinae
  1iwd-assembly1_A  TM=7.575E-01  e=5.935E-06  Tabernaemontana divaricata

Radius of gyration: 19.55 Å; Cα contacts (8 Å, |Δi|>4): 396; chains: 1; bounding box: 58×54×52 Å